Protein AF-Q2Y4M2-F1 (afdb_monomer_lite)

pLDDT: mean 91.51, std 11.92, range [37.66, 98.81]

Radius of gyration: 21.03 Å; chains: 1; bounding box: 51×37×59 Å

Foldseek 3Di:
DPPPPPVPPDPPVVVVVCLVVLCPDPDPVSNVVCVVPNSNDDPPDDVQQVAQWKWKFFQQFLWTQTDIFHWDQDPVGTDGDGDDPRMDIDGDNDQLQSQLVNLLRLALVLRLQLLVPAHHGNGSHPPCSCVRDDDDDDDPPDPLSSVSSVLSVLLVVLVVCCVPVVDPVSVVVNVVSSVVSNVSSCVVVVHDPVNSVVSVQVSCVSVVHDDDD

Secondary structure (DSSP, 8-state):
---TTTTTS-HHHHHHHTHHHHHT-S-HHHHHHHHHS-TT--TT-SGGGG-SEEEEEESSBSS--EEEE-EEEETTEEEE----TTEEEEEES-HHHHHHHHHHHHSHHHHHHHHHH--SBTTTT-GGGGGGS--PPP-TT-HHHHHHHHHHHHHHHHHHHHHHH--HHHHHHHHHHHHHHHHHHHHHHT--HHHHHHHHHHHHHHTT-----

Sequence (213 aa):
MPFKDKARRNNFWYLHIFKGILLSRGSKVVRELAEKTTFYTMYGIGEYTFAPYKVVWKRMASDLEAVVLSKVKTPIGEKDVIPTDTTSLIPFKNEEEAHYVCAILNSSPVRFCVRSYSSAGRGFGAPSIIKHFGIPKYEKNNEGQRKLSELSKKAHGLAKQQYEQKDLEAQEELREVEEEVDRAIAGLYGIMDEELEEVKKTLRVLKGEIVER

Structure (mmCIF, N/CA/C/O backbone):
data_AF-Q2Y4M2-F1
#
_entry.id   AF-Q2Y4M2-F1
#
loop_
_atom_site.group_PDB
_atom_site.id
_atom_site.type_symbol
_atom_site.label_atom_id
_atom_site.label_alt_id
_atom_site.label_comp_id
_atom_site.label_asym_id
_atom_site.label_entity_id
_atom_site.label_seq_id
_atom_site.pdbx_PDB_ins_code
_atom_site.Cartn_x
_atom_site.Cartn_y
_atom_site.Cartn_z
_atom_site.occupancy
_atom_site.B_iso_or_equiv
_atom_site.auth_seq_id
_atom_site.auth_comp_id
_atom_site.auth_asym_id
_atom_site.auth_atom_id
_atom_site.pdbx_PDB_model_num
ATOM 1 N N . MET A 1 1 ? 29.149 21.884 -19.121 1.00 38.16 1 MET A N 1
ATOM 2 C CA . MET A 1 1 ? 28.488 20.556 -19.150 1.00 38.16 1 MET A CA 1
ATOM 3 C C . MET A 1 1 ? 27.176 20.653 -19.931 1.00 38.16 1 MET A C 1
ATOM 5 O O . MET A 1 1 ? 26.215 21.197 -19.399 1.00 38.16 1 MET A O 1
ATOM 9 N N . PRO A 1 2 ? 27.112 20.185 -21.190 1.00 42.94 2 PRO A N 1
ATOM 10 C CA . PRO A 1 2 ? 25.976 20.413 -22.085 1.00 42.94 2 PRO A CA 1
ATOM 11 C C . PRO A 1 2 ? 24.965 19.252 -22.027 1.00 42.94 2 PRO A C 1
ATOM 13 O O . PRO A 1 2 ? 24.619 18.663 -23.045 1.00 42.94 2 PRO A O 1
ATOM 16 N N . PHE A 1 3 ? 24.509 18.883 -20.826 1.00 40.38 3 PHE A N 1
ATOM 17 C CA . PHE A 1 3 ? 23.500 17.824 -20.654 1.00 40.38 3 PHE A CA 1
ATOM 18 C C . PHE A 1 3 ? 22.052 18.340 -20.721 1.00 40.38 3 PHE A C 1
ATOM 20 O O . PHE A 1 3 ? 21.128 17.539 -20.844 1.00 40.38 3 PHE A O 1
ATOM 27 N N . LYS A 1 4 ? 21.832 19.663 -20.677 1.00 42.53 4 LYS A N 1
ATOM 28 C CA . LYS A 1 4 ? 20.481 20.245 -20.587 1.00 42.53 4 LYS A CA 1
ATOM 29 C C . LYS A 1 4 ? 19.715 20.288 -21.917 1.00 42.53 4 LYS A C 1
ATOM 31 O O . LYS A 1 4 ? 18.503 20.096 -21.898 1.00 42.53 4 LYS A O 1
ATOM 36 N N . ASP A 1 5 ? 20.395 20.424 -23.059 1.00 38.59 5 ASP A N 1
ATOM 37 C CA . ASP A 1 5 ? 19.699 20.737 -24.323 1.00 38.59 5 ASP A CA 1
ATOM 38 C C . ASP A 1 5 ? 19.466 19.537 -25.259 1.00 38.59 5 ASP A C 1
ATOM 40 O O . ASP A 1 5 ? 18.574 19.579 -26.106 1.00 38.59 5 ASP A O 1
ATOM 44 N N . LYS A 1 6 ? 20.189 18.418 -25.090 1.00 37.66 6 LYS A N 1
ATOM 45 C CA . LYS A 1 6 ? 20.027 17.216 -25.944 1.00 37.66 6 LYS A CA 1
ATOM 46 C C . LYS A 1 6 ? 19.038 16.173 -25.422 1.00 37.66 6 LYS A C 1
ATOM 48 O O . LYS A 1 6 ? 18.516 15.394 -26.217 1.00 37.66 6 LYS A O 1
ATOM 53 N N . ALA A 1 7 ? 18.724 16.171 -24.126 1.00 44.12 7 ALA A N 1
ATOM 54 C CA . ALA A 1 7 ? 17.798 15.193 -23.543 1.00 44.12 7 ALA A CA 1
ATOM 55 C C . ALA A 1 7 ? 16.351 15.344 -24.054 1.00 44.12 7 ALA A C 1
ATOM 57 O O . ALA A 1 7 ? 15.550 14.425 -23.933 1.00 44.12 7 ALA A O 1
ATOM 58 N N . ARG A 1 8 ? 16.007 16.482 -24.674 1.00 48.34 8 ARG A N 1
ATOM 59 C CA . ARG A 1 8 ? 14.653 16.741 -25.181 1.00 48.34 8 ARG A CA 1
ATOM 60 C C . ARG A 1 8 ? 14.340 16.128 -26.551 1.00 48.34 8 ARG A C 1
ATOM 62 O O . ARG A 1 8 ? 13.182 16.192 -26.942 1.00 48.34 8 ARG A O 1
ATOM 69 N N . ARG A 1 9 ? 15.304 15.557 -27.297 1.00 52.19 9 ARG A N 1
ATOM 70 C CA . ARG A 1 9 ? 15.058 15.179 -28.711 1.00 52.19 9 ARG A CA 1
ATOM 71 C C . ARG A 1 9 ? 15.154 13.708 -29.113 1.00 52.19 9 ARG A C 1
ATOM 73 O O . ARG A 1 9 ? 14.687 13.416 -30.206 1.00 52.19 9 ARG A O 1
ATOM 80 N N . ASN A 1 10 ? 15.646 12.775 -28.290 1.00 63.44 10 ASN A N 1
ATOM 81 C CA . ASN A 1 10 ? 15.348 11.344 -28.499 1.00 63.44 10 ASN A CA 1
ATOM 82 C C . ASN A 1 10 ? 15.860 10.461 -27.344 1.00 63.44 10 ASN A C 1
ATOM 84 O O . ASN A 1 10 ? 17.009 10.016 -27.365 1.00 63.44 10 ASN A O 1
ATOM 88 N N . ASN A 1 11 ? 15.010 10.148 -26.358 1.00 74.31 11 ASN A N 1
ATOM 89 C CA . ASN A 1 11 ? 15.340 9.174 -25.298 1.00 74.31 11 ASN A CA 1
ATOM 90 C C . ASN A 1 11 ? 15.786 7.822 -25.884 1.00 74.31 11 ASN A C 1
ATOM 92 O O . ASN A 1 11 ? 16.649 7.145 -25.330 1.00 74.31 11 ASN A O 1
ATOM 96 N N . PHE A 1 12 ? 15.248 7.465 -27.052 1.00 84.44 12 PHE A N 1
ATOM 97 C CA . PHE A 1 12 ? 15.629 6.264 -27.782 1.00 84.44 12 PHE A CA 1
ATOM 98 C C . PHE A 1 12 ? 17.093 6.276 -28.242 1.00 84.44 12 PHE A C 1
ATOM 100 O O . PHE A 1 12 ? 17.770 5.261 -28.118 1.00 84.44 12 PHE A O 1
ATOM 107 N N . TRP A 1 13 ? 17.606 7.412 -28.732 1.00 88.62 13 TRP A N 1
ATOM 108 C CA . TRP A 1 13 ? 18.995 7.505 -29.201 1.00 88.62 13 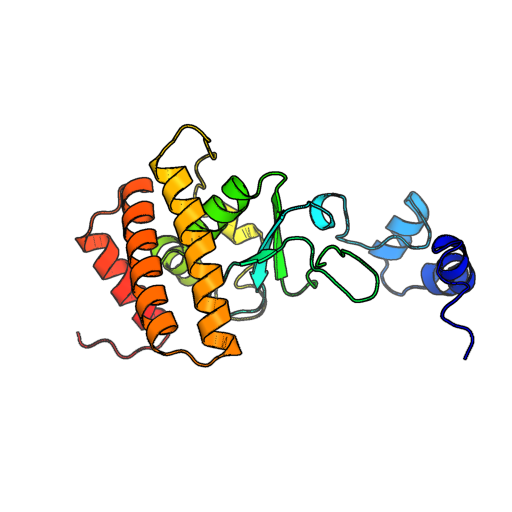TRP A CA 1
ATOM 109 C C . TRP A 1 13 ? 19.983 7.252 -28.064 1.00 88.62 13 TRP A C 1
ATOM 111 O O . TRP A 1 13 ? 20.942 6.506 -28.242 1.00 88.62 13 TRP A O 1
ATOM 121 N N . TYR A 1 14 ? 19.702 7.808 -26.880 1.00 88.12 14 TYR A N 1
ATOM 122 C CA . TYR A 1 14 ? 20.507 7.549 -25.689 1.00 88.12 14 TYR A CA 1
ATOM 123 C C . TYR A 1 14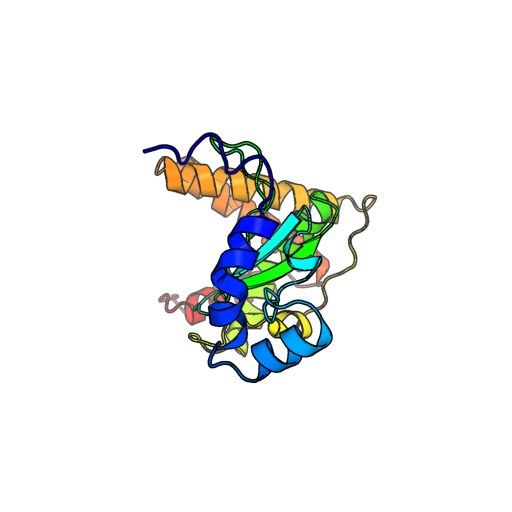 ? 20.564 6.051 -25.374 1.00 88.12 14 TYR A C 1
ATOM 125 O O . TYR A 1 14 ? 21.654 5.502 -25.256 1.00 88.12 14 TYR A O 1
ATOM 133 N N . LEU A 1 15 ? 19.414 5.366 -25.325 1.00 91.81 15 LEU A N 1
ATOM 134 C CA . LEU A 1 15 ? 19.376 3.915 -25.104 1.00 91.81 15 LEU A CA 1
ATOM 135 C C . LEU A 1 15 ? 20.127 3.151 -26.203 1.00 91.81 15 LEU A C 1
ATOM 137 O O . LEU A 1 15 ? 20.831 2.187 -25.914 1.00 91.81 15 LEU A O 1
ATOM 141 N N . HIS A 1 16 ? 20.011 3.594 -27.454 1.00 90.94 16 HIS A N 1
ATOM 142 C CA . HIS A 1 16 ? 20.622 2.935 -28.603 1.00 90.94 16 HIS A CA 1
ATOM 143 C C . HIS A 1 16 ? 22.155 2.920 -28.551 1.00 90.94 16 HIS A C 1
ATOM 145 O O . HIS A 1 16 ? 22.751 1.909 -28.916 1.00 90.94 16 HIS A O 1
ATOM 151 N N . ILE A 1 17 ? 22.800 3.980 -28.045 1.00 95.06 17 ILE A N 1
ATOM 152 C CA . ILE A 1 17 ? 24.263 4.004 -27.837 1.00 95.06 17 ILE A CA 1
ATOM 153 C C . ILE A 1 17 ? 24.711 2.832 -26.955 1.00 95.06 17 ILE A C 1
ATOM 155 O O . ILE A 1 17 ? 25.751 2.226 -27.194 1.00 95.06 17 ILE A O 1
ATOM 159 N N . PHE A 1 18 ? 23.894 2.470 -25.965 1.00 94.06 18 PHE A N 1
ATOM 160 C CA . PHE A 1 18 ? 24.166 1.375 -25.039 1.00 94.06 18 PHE A CA 1
ATOM 161 C C . PHE A 1 18 ? 23.576 0.035 -25.494 1.00 94.06 18 PHE A C 1
ATOM 163 O O . PHE A 1 18 ? 23.584 -0.919 -24.718 1.00 94.06 18 PHE A O 1
ATOM 170 N N . LYS A 1 19 ? 23.083 -0.093 -26.736 1.00 93.25 19 LYS A N 1
ATOM 171 C CA . LYS A 1 19 ? 22.414 -1.313 -27.223 1.00 93.25 19 LYS A CA 1
ATOM 172 C C . LYS A 1 19 ? 23.257 -2.574 -27.024 1.00 93.25 19 LYS A C 1
ATOM 174 O O . LYS A 1 19 ? 22.726 -3.576 -26.556 1.00 93.25 19 LYS A O 1
ATOM 179 N N . GLY A 1 20 ? 24.558 -2.520 -27.324 1.00 93.31 20 GLY A N 1
ATOM 180 C CA . GLY A 1 20 ? 25.466 -3.655 -27.113 1.00 93.31 20 GLY A CA 1
ATOM 181 C C . GLY A 1 20 ? 25.549 -4.086 -25.644 1.00 93.31 20 GLY A C 1
ATOM 182 O O . GLY A 1 20 ? 25.435 -5.270 -25.345 1.00 93.31 20 GLY A O 1
ATOM 183 N N . ILE A 1 21 ? 25.646 -3.119 -24.725 1.00 94.06 21 ILE A N 1
ATOM 184 C CA . ILE A 1 21 ? 25.677 -3.354 -23.270 1.00 94.06 21 ILE A CA 1
ATOM 185 C C . ILE A 1 21 ? 24.328 -3.894 -22.769 1.00 94.06 21 ILE A C 1
ATOM 187 O O . ILE A 1 21 ? 24.272 -4.802 -21.944 1.00 94.06 21 ILE A O 1
ATOM 191 N N . LEU A 1 22 ? 23.214 -3.368 -23.282 1.00 93.06 22 LEU A N 1
ATOM 192 C CA . LEU A 1 22 ? 21.876 -3.832 -22.913 1.00 93.06 22 LEU A CA 1
ATOM 193 C C . LEU A 1 22 ? 21.589 -5.250 -23.436 1.00 93.06 22 LEU A C 1
ATOM 195 O O . LEU A 1 22 ? 20.870 -6.007 -22.788 1.00 93.06 22 LEU A O 1
ATOM 199 N N . LEU A 1 23 ? 22.167 -5.663 -24.561 1.00 91.94 23 LEU A N 1
ATOM 200 C CA . LEU A 1 23 ? 22.040 -7.040 -25.050 1.00 91.94 23 LEU A CA 1
ATOM 201 C C . LEU A 1 23 ? 22.966 -8.024 -24.313 1.00 91.94 23 LEU A C 1
ATOM 203 O O . LEU A 1 23 ? 22.657 -9.212 -24.256 1.00 91.94 23 LEU A O 1
ATOM 207 N N . SER A 1 24 ? 24.047 -7.549 -23.685 1.00 93.25 24 SER A N 1
ATOM 208 C CA . SER A 1 24 ? 24.997 -8.391 -22.940 1.00 93.25 24 SER A CA 1
ATOM 209 C C . SER A 1 24 ? 24.650 -8.599 -21.457 1.00 93.25 24 SER A C 1
ATOM 211 O O . SER A 1 24 ? 25.430 -9.203 -20.720 1.00 93.25 24 SER A O 1
ATOM 213 N N . ARG A 1 25 ? 23.477 -8.136 -20.996 1.00 93.12 25 ARG A N 1
ATOM 214 C CA . ARG A 1 25 ? 23.027 -8.279 -19.597 1.00 93.12 25 ARG A CA 1
ATOM 215 C C . ARG A 1 25 ? 23.030 -9.747 -19.143 1.00 93.12 25 ARG A C 1
ATOM 217 O O . ARG A 1 25 ? 22.494 -10.618 -19.819 1.00 93.12 25 ARG A O 1
ATOM 224 N N . GLY A 1 26 ? 23.549 -10.011 -17.940 1.00 93.44 26 GLY A N 1
ATOM 225 C CA . GLY A 1 26 ? 23.695 -11.377 -17.410 1.00 93.44 26 GLY A CA 1
ATOM 226 C C . GLY A 1 26 ? 22.377 -12.126 -17.153 1.00 93.44 26 GLY A C 1
ATOM 227 O O . GLY A 1 26 ? 22.351 -13.355 -17.171 1.00 93.44 26 GLY A O 1
ATOM 228 N N . SER A 1 27 ? 21.261 -11.414 -16.962 1.00 93.56 27 SER A N 1
ATOM 229 C CA . SER A 1 27 ? 19.952 -12.041 -16.738 1.00 93.56 27 SER A CA 1
ATOM 230 C C . SER A 1 27 ? 19.430 -12.715 -18.011 1.00 93.56 27 SER A C 1
ATOM 232 O O . SER A 1 27 ? 19.098 -12.048 -18.991 1.00 93.56 27 SER A O 1
ATOM 234 N N . LYS A 1 28 ? 19.320 -14.051 -17.982 1.00 93.25 28 LYS A N 1
ATOM 235 C CA . LYS A 1 28 ? 18.757 -14.858 -19.079 1.00 93.25 28 LYS A CA 1
ATOM 236 C C . LYS A 1 28 ? 17.335 -14.413 -19.439 1.00 93.25 28 LYS A C 1
ATOM 238 O O . LYS A 1 28 ? 17.066 -14.166 -20.606 1.00 93.25 28 LYS A O 1
ATOM 243 N N . VAL A 1 29 ? 16.474 -14.217 -18.437 1.00 92.75 29 VAL A N 1
ATOM 244 C CA . VAL A 1 29 ? 15.073 -13.797 -18.629 1.00 92.75 29 VAL A CA 1
ATOM 245 C C . VAL A 1 29 ? 14.984 -12.457 -19.361 1.00 92.75 29 VAL A C 1
ATOM 247 O O . VAL A 1 29 ? 14.184 -12.295 -20.277 1.00 92.75 29 VAL A O 1
ATOM 250 N N . VAL A 1 30 ? 15.828 -11.493 -18.987 1.00 92.81 30 VAL A N 1
ATOM 251 C CA . VAL A 1 30 ? 15.840 -10.172 -19.630 1.00 92.81 30 VAL A CA 1
ATOM 252 C C . VAL A 1 30 ? 16.354 -10.256 -21.069 1.00 92.81 30 VAL A C 1
ATOM 254 O O . VAL A 1 30 ? 15.807 -9.578 -21.935 1.00 92.81 30 VAL A O 1
ATOM 257 N N . ARG A 1 31 ? 17.370 -11.087 -21.343 1.00 92.12 31 ARG A N 1
ATOM 258 C CA . ARG A 1 31 ? 17.877 -11.299 -22.710 1.00 92.12 31 ARG A CA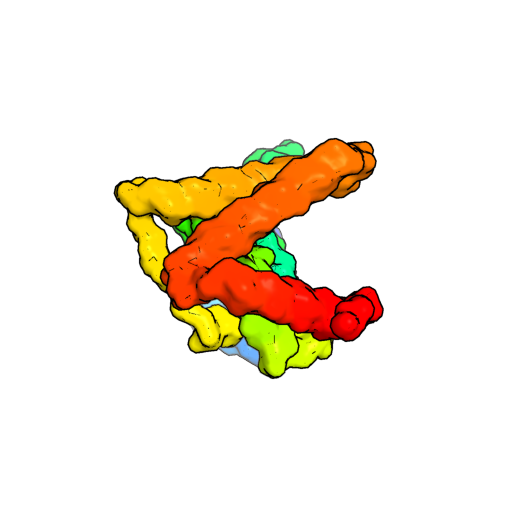 1
ATOM 259 C C . ARG A 1 31 ? 16.833 -11.945 -23.617 1.00 92.12 31 ARG A C 1
ATOM 261 O O . ARG A 1 31 ? 16.558 -11.405 -24.680 1.00 92.12 31 ARG A O 1
ATOM 268 N N . GLU A 1 32 ? 16.189 -13.018 -23.165 1.00 92.19 32 GLU A N 1
ATOM 269 C CA . GLU A 1 32 ? 15.120 -13.680 -23.926 1.00 92.19 32 GLU A CA 1
ATOM 270 C C . GLU A 1 32 ? 13.938 -12.738 -24.190 1.00 92.19 32 GLU A C 1
ATOM 272 O O . GLU A 1 32 ? 13.368 -12.731 -25.281 1.00 92.19 32 GLU A O 1
ATOM 277 N N . LEU A 1 33 ? 13.570 -11.906 -23.209 1.00 91.00 33 LEU A N 1
ATOM 278 C CA . LEU A 1 33 ? 12.539 -10.889 -23.402 1.00 91.00 33 LEU A CA 1
ATOM 279 C C . LEU A 1 33 ? 12.983 -9.844 -24.434 1.00 91.00 33 LEU A C 1
ATOM 281 O O . LEU A 1 33 ? 12.169 -9.412 -25.249 1.00 91.00 33 LEU A O 1
ATOM 285 N N . ALA A 1 34 ? 14.256 -9.439 -24.417 1.00 90.75 34 ALA A N 1
ATOM 286 C CA . ALA A 1 34 ? 14.805 -8.440 -25.330 1.00 90.75 34 ALA A CA 1
ATOM 287 C C . ALA A 1 34 ? 14.824 -8.928 -26.781 1.00 90.75 34 ALA A C 1
ATOM 289 O O . ALA A 1 34 ? 14.472 -8.163 -27.677 1.00 90.75 34 ALA A O 1
ATOM 290 N N . GLU A 1 35 ? 15.175 -10.196 -27.000 1.00 88.31 35 GLU A N 1
ATOM 291 C CA . GLU A 1 35 ? 15.137 -10.854 -28.312 1.00 88.31 35 GLU A CA 1
ATOM 292 C C . GLU A 1 35 ? 13.718 -10.902 -28.890 1.00 88.31 35 GLU A C 1
ATOM 294 O O . GLU A 1 35 ? 13.532 -10.704 -30.088 1.00 88.31 35 GLU A O 1
ATOM 299 N N . LYS A 1 36 ? 12.710 -11.116 -28.035 1.00 89.12 36 LYS A N 1
ATOM 300 C CA . LYS A 1 36 ? 11.295 -11.172 -28.438 1.00 89.12 36 LYS A CA 1
ATOM 301 C C . LYS A 1 36 ? 10.634 -9.801 -28.585 1.00 89.12 36 LYS A C 1
ATOM 303 O O . LYS A 1 36 ? 9.551 -9.718 -29.156 1.00 89.12 36 LYS A O 1
ATOM 308 N N . THR A 1 37 ? 11.223 -8.747 -28.019 1.00 90.38 37 THR A N 1
ATOM 309 C CA . THR A 1 37 ? 10.602 -7.415 -27.949 1.00 90.38 37 THR A CA 1
ATOM 310 C C . THR A 1 37 ? 11.567 -6.320 -28.403 1.00 90.38 37 THR A C 1
ATOM 312 O O . THR A 1 37 ? 11.676 -6.039 -29.592 1.00 90.38 37 THR A O 1
ATOM 315 N N . THR A 1 38 ? 12.265 -5.673 -27.471 1.00 90.75 38 THR A N 1
ATOM 316 C CA . THR A 1 38 ? 13.216 -4.598 -27.744 1.00 90.75 38 THR A CA 1
ATOM 317 C C . THR A 1 38 ? 14.438 -4.701 -26.841 1.00 90.75 38 THR A C 1
ATOM 319 O O . THR A 1 38 ? 14.355 -5.119 -25.685 1.00 90.75 38 THR A O 1
ATOM 322 N N . PHE A 1 39 ? 15.588 -4.253 -27.346 1.00 92.00 39 PHE A N 1
ATOM 323 C CA . PHE A 1 39 ? 16.887 -4.401 -26.683 1.00 92.00 39 PHE A CA 1
ATOM 324 C C . PHE A 1 39 ? 16.964 -3.752 -25.289 1.00 92.00 39 PHE A C 1
ATOM 326 O O . PHE A 1 39 ? 17.799 -4.154 -24.486 1.00 92.00 39 PHE A O 1
ATOM 333 N N . TYR A 1 40 ? 16.109 -2.767 -24.989 1.00 90.75 40 TYR A N 1
ATOM 334 C CA . TYR A 1 40 ? 16.057 -2.056 -23.704 1.00 90.75 40 TYR A CA 1
ATOM 335 C C . TYR A 1 40 ? 14.939 -2.543 -22.767 1.00 90.75 40 TYR A C 1
ATOM 337 O O . TYR A 1 40 ? 14.681 -1.908 -21.747 1.00 90.75 40 TYR A O 1
ATOM 345 N N . THR A 1 41 ? 14.267 -3.653 -23.088 1.00 90.19 41 THR A N 1
ATOM 346 C CA . THR A 1 41 ? 13.179 -4.190 -22.258 1.00 90.19 41 THR A CA 1
ATOM 347 C C . THR A 1 41 ? 13.658 -4.578 -20.856 1.00 90.19 41 THR A C 1
ATOM 349 O O . THR A 1 41 ? 14.837 -4.900 -20.658 1.00 90.19 41 THR A O 1
ATOM 352 N N . MET A 1 42 ? 12.744 -4.572 -19.889 1.00 88.38 42 MET A N 1
ATOM 353 C CA . MET A 1 42 ? 12.986 -4.955 -18.499 1.00 88.38 42 MET A CA 1
ATOM 354 C C . MET A 1 42 ? 11.906 -5.924 -18.027 1.00 88.38 42 MET A C 1
ATOM 356 O O . MET A 1 42 ? 10.733 -5.773 -18.358 1.00 88.38 42 MET A O 1
ATOM 360 N N . TYR A 1 43 ? 12.310 -6.920 -17.239 1.00 87.56 43 TYR A N 1
ATOM 361 C CA . TYR A 1 43 ? 11.372 -7.851 -16.618 1.00 87.56 43 TYR A CA 1
ATOM 362 C C . TYR A 1 43 ? 10.542 -7.141 -15.542 1.00 87.56 43 TYR A C 1
ATOM 364 O O . TYR A 1 43 ? 11.081 -6.344 -14.778 1.00 87.56 43 TYR A O 1
ATOM 372 N N . GLY A 1 44 ? 9.248 -7.461 -15.461 1.00 85.06 44 GLY A N 1
ATOM 373 C CA . GLY A 1 44 ? 8.367 -6.929 -14.418 1.00 85.06 44 GLY A CA 1
ATOM 374 C C . GLY A 1 44 ? 7.999 -5.452 -14.587 1.00 85.06 44 GLY A C 1
ATOM 375 O O . GLY A 1 44 ? 7.630 -4.812 -13.604 1.00 85.06 44 GLY A O 1
ATOM 376 N N . ILE A 1 45 ? 8.084 -4.921 -15.811 1.00 87.50 45 ILE A N 1
ATOM 377 C CA . ILE A 1 45 ? 7.631 -3.573 -16.168 1.00 87.50 45 ILE A CA 1
ATOM 378 C C . ILE A 1 45 ? 6.566 -3.687 -17.261 1.00 87.50 45 ILE A C 1
ATOM 380 O O . ILE A 1 45 ? 6.788 -4.343 -18.278 1.00 87.50 45 ILE A O 1
ATOM 384 N N . GLY A 1 46 ? 5.419 -3.041 -17.063 1.00 87.62 46 GLY A N 1
ATOM 385 C CA . GLY A 1 46 ? 4.311 -3.039 -18.020 1.00 87.62 46 GLY A C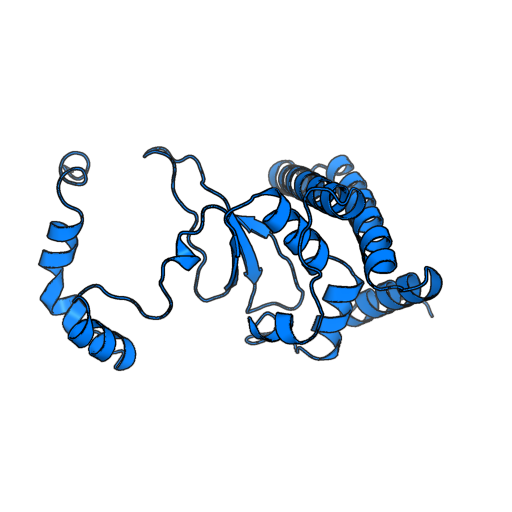A 1
ATOM 386 C C . GLY A 1 46 ? 3.399 -1.831 -17.833 1.00 87.62 46 GLY A C 1
ATOM 387 O O . GLY A 1 46 ? 3.700 -0.943 -17.039 1.00 87.62 46 GLY A O 1
ATOM 388 N N . GLU A 1 47 ? 2.262 -1.792 -18.533 1.00 90.00 47 GLU A N 1
ATOM 389 C CA . GLU A 1 47 ? 1.306 -0.672 -18.442 1.00 90.00 47 GLU A CA 1
ATOM 390 C C . GLU A 1 47 ? 0.848 -0.400 -17.000 1.00 90.00 47 GLU A C 1
ATOM 392 O O . GLU A 1 47 ? 0.701 0.753 -16.601 1.00 90.00 47 GLU A O 1
ATOM 397 N N . TYR A 1 48 ? 0.720 -1.450 -16.182 1.00 92.00 48 TYR A N 1
ATOM 398 C CA . TYR A 1 48 ? 0.384 -1.335 -14.761 1.00 92.00 48 TYR A CA 1
ATOM 399 C C . TYR A 1 48 ? 1.387 -0.483 -13.967 1.00 92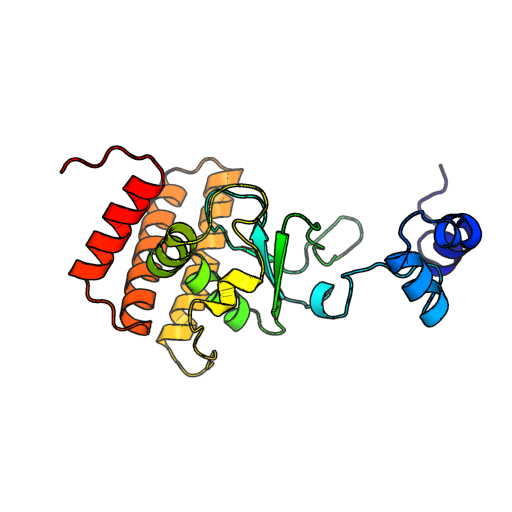.00 48 TYR A C 1
ATOM 401 O O . TYR A 1 48 ? 1.000 0.208 -13.027 1.00 92.00 48 TYR A O 1
ATOM 409 N N . THR A 1 49 ? 2.670 -0.494 -14.342 1.00 92.00 49 THR A N 1
ATOM 410 C CA . THR A 1 49 ? 3.726 0.286 -13.679 1.00 92.00 49 THR A CA 1
ATOM 411 C C . THR A 1 49 ? 3.491 1.792 -13.857 1.00 92.00 49 THR A C 1
ATOM 413 O O . THR A 1 49 ? 3.837 2.594 -12.989 1.00 92.00 49 THR A O 1
ATOM 416 N N . PHE A 1 50 ? 2.838 2.172 -14.956 1.00 92.81 50 PHE A N 1
ATOM 417 C CA . PHE A 1 50 ? 2.559 3.554 -15.346 1.00 92.81 50 PHE A CA 1
ATOM 418 C C . PHE A 1 50 ? 1.096 3.963 -15.122 1.00 92.81 50 PHE A C 1
ATOM 420 O O . PHE A 1 50 ? 0.675 5.014 -15.598 1.00 92.81 50 PHE A O 1
ATOM 427 N N . ALA A 1 51 ? 0.308 3.165 -14.390 1.00 95.56 51 ALA A N 1
ATOM 428 C CA . ALA A 1 51 ? -1.063 3.533 -14.036 1.00 95.56 51 ALA A CA 1
ATOM 429 C C . ALA A 1 51 ? -1.093 4.887 -13.295 1.00 95.56 51 ALA A C 1
ATOM 431 O O . ALA A 1 51 ? -0.193 5.143 -12.495 1.00 95.56 51 ALA A O 1
ATOM 432 N N . PRO A 1 52 ? -2.088 5.764 -13.518 1.00 95.75 52 PRO A N 1
ATOM 433 C CA . PRO A 1 52 ? -2.100 7.106 -12.925 1.00 95.75 52 PRO A CA 1
ATOM 434 C C . PRO A 1 52 ? -2.134 7.083 -11.391 1.00 95.75 52 PRO A C 1
ATOM 436 O O . PRO A 1 52 ? -1.549 7.965 -10.764 1.00 95.75 52 PRO A O 1
ATOM 439 N N . TYR A 1 53 ? -2.740 6.045 -10.808 1.00 98.00 53 TYR A N 1
ATOM 440 C CA . TYR A 1 53 ? -2.741 5.776 -9.375 1.00 98.00 53 TYR A CA 1
ATOM 441 C C . TYR A 1 53 ? -2.258 4.349 -9.119 1.00 98.00 53 TYR A C 1
ATOM 443 O O . TYR A 1 53 ? -2.535 3.436 -9.900 1.00 98.00 53 TYR A O 1
ATOM 451 N N . LYS A 1 54 ? -1.516 4.144 -8.035 1.00 97.94 54 LYS A N 1
ATOM 452 C CA . LYS A 1 54 ? -1.007 2.831 -7.626 1.00 97.94 54 LYS A CA 1
ATOM 453 C C . LYS A 1 54 ? -1.106 2.715 -6.115 1.00 97.94 54 LYS A C 1
ATOM 455 O O . LYS A 1 54 ? -0.546 3.556 -5.424 1.00 97.94 54 LYS A O 1
ATOM 460 N N . VAL A 1 55 ? -1.754 1.676 -5.605 1.00 98.25 55 VAL A N 1
ATOM 461 C CA . VAL A 1 55 ? -1.651 1.335 -4.180 1.00 98.25 55 VAL A CA 1
ATOM 462 C C . VAL A 1 55 ? -0.402 0.489 -4.010 1.00 98.25 55 VAL A C 1
ATOM 464 O O . VAL A 1 55 ? -0.302 -0.563 -4.638 1.00 98.25 55 VAL A O 1
ATOM 467 N N . VAL A 1 56 ? 0.559 0.960 -3.221 1.00 97.88 56 VAL A N 1
ATOM 468 C CA . VAL A 1 56 ? 1.885 0.351 -3.062 1.00 97.88 56 VAL A CA 1
ATOM 469 C C . VAL A 1 56 ? 2.150 0.046 -1.598 1.00 97.88 56 VAL A C 1
ATOM 471 O O . VAL A 1 56 ? 1.836 0.858 -0.738 1.00 97.88 56 VAL A O 1
ATOM 474 N N . TRP A 1 57 ? 2.771 -1.097 -1.316 1.00 97.62 57 TRP A N 1
ATOM 475 C CA . TRP A 1 57 ? 3.236 -1.456 0.024 1.00 97.62 57 TRP A CA 1
ATOM 476 C C . TRP A 1 57 ? 4.592 -2.159 -0.027 1.00 97.62 57 TRP A C 1
ATOM 478 O O . TRP A 1 57 ? 5.019 -2.687 -1.060 1.00 97.62 57 TRP A O 1
ATOM 488 N N . LYS A 1 58 ? 5.299 -2.168 1.103 1.00 95.44 58 LYS A N 1
ATOM 489 C CA . LYS A 1 58 ? 6.607 -2.825 1.225 1.00 95.44 58 LYS A CA 1
ATOM 490 C C . LYS A 1 58 ? 6.444 -4.347 1.170 1.00 95.44 58 LYS A C 1
ATOM 492 O O . LYS A 1 58 ? 5.668 -4.927 1.923 1.00 95.44 58 LYS A O 1
ATOM 497 N N . ARG A 1 59 ? 7.232 -5.013 0.321 1.00 93.56 59 ARG A N 1
ATOM 498 C CA . ARG A 1 59 ? 7.304 -6.484 0.271 1.00 93.56 59 ARG A CA 1
ATOM 499 C C . ARG A 1 59 ? 8.204 -7.035 1.373 1.00 93.56 59 ARG A C 1
ATOM 501 O O . ARG A 1 59 ? 7.914 -8.079 1.949 1.00 93.56 59 ARG A O 1
ATOM 508 N N . MET A 1 60 ? 9.300 -6.328 1.640 1.00 93.06 60 MET A N 1
ATOM 509 C CA . MET A 1 60 ? 10.280 -6.670 2.667 1.00 93.06 60 MET A CA 1
ATOM 510 C C . MET A 1 60 ? 10.000 -5.857 3.933 1.00 93.06 60 MET A C 1
ATOM 512 O O . MET A 1 60 ? 10.530 -4.760 4.085 1.00 93.06 60 MET A O 1
ATOM 516 N N . ALA A 1 61 ? 9.122 -6.363 4.797 1.00 92.38 61 ALA A N 1
ATOM 517 C CA . ALA A 1 61 ? 8.632 -5.638 5.969 1.00 92.38 61 ALA A CA 1
ATOM 518 C C . ALA A 1 61 ? 8.275 -6.587 7.125 1.00 92.38 61 ALA A C 1
ATOM 520 O O . ALA A 1 61 ? 8.385 -7.809 7.002 1.00 92.38 61 ALA A O 1
ATOM 521 N N . SER A 1 62 ? 7.881 -6.007 8.255 1.00 91.19 62 SER A N 1
ATOM 522 C CA . SER A 1 62 ? 7.290 -6.693 9.413 1.00 91.19 62 SER A CA 1
ATOM 523 C C . SER A 1 62 ? 5.829 -6.295 9.650 1.00 91.19 62 SER A C 1
ATOM 525 O O . SER A 1 62 ? 5.191 -6.815 10.564 1.00 91.19 62 SER A O 1
ATOM 527 N N . ASP A 1 63 ? 5.313 -5.363 8.849 1.00 93.56 63 ASP A N 1
ATOM 528 C CA . ASP A 1 63 ? 3.938 -4.888 8.891 1.00 93.56 63 ASP A CA 1
ATOM 529 C C . ASP A 1 63 ? 3.503 -4.400 7.507 1.00 93.56 63 ASP A C 1
ATOM 531 O O . ASP A 1 63 ? 4.339 -4.130 6.635 1.00 93.56 63 ASP A O 1
ATOM 535 N N . LEU A 1 64 ? 2.191 -4.332 7.300 1.00 94.62 64 LEU A N 1
ATOM 536 C CA . LEU A 1 64 ? 1.601 -3.851 6.064 1.00 94.62 64 LEU A CA 1
ATOM 537 C C . LEU A 1 64 ? 1.320 -2.354 6.202 1.00 94.62 64 LEU A C 1
ATOM 539 O O . LEU A 1 64 ? 0.501 -1.937 7.015 1.00 94.62 64 LEU A O 1
ATOM 543 N N . GLU A 1 65 ? 2.025 -1.570 5.393 1.00 95.25 65 GLU A N 1
ATOM 544 C CA . GLU A 1 65 ? 1.868 -0.122 5.273 1.00 95.25 65 GLU A CA 1
ATOM 545 C C . GLU A 1 65 ? 1.672 0.188 3.788 1.00 95.25 65 GLU A C 1
ATOM 547 O O . GLU A 1 65 ? 2.611 0.072 2.988 1.00 95.25 65 GLU A O 1
ATOM 552 N N . ALA A 1 66 ? 0.438 0.508 3.411 1.00 97.94 66 ALA A N 1
ATOM 553 C CA . ALA A 1 66 ? 0.059 0.823 2.044 1.00 97.94 66 ALA A CA 1
ATOM 554 C C . ALA A 1 66 ? -0.074 2.337 1.839 1.00 97.94 66 ALA A C 1
ATOM 556 O O . ALA A 1 66 ? -0.517 3.064 2.725 1.00 97.94 66 ALA A O 1
ATOM 557 N N . VAL A 1 67 ? 0.283 2.804 0.644 1.00 97.75 67 VAL A N 1
ATOM 558 C CA . VAL A 1 67 ? 0.188 4.208 0.232 1.00 97.75 67 VAL A CA 1
ATOM 559 C C . VAL A 1 67 ? -0.329 4.306 -1.198 1.00 97.75 67 VAL A C 1
ATOM 561 O O . VAL A 1 67 ? -0.002 3.470 -2.044 1.00 97.75 67 VAL A O 1
ATOM 564 N N . VAL A 1 68 ? -1.104 5.346 -1.497 1.00 98.44 68 VAL A N 1
ATOM 565 C CA . VAL A 1 68 ? -1.476 5.692 -2.871 1.00 98.44 68 VAL A CA 1
ATOM 566 C C . VAL A 1 68 ? -0.387 6.566 -3.488 1.00 98.44 68 VAL A C 1
ATOM 568 O O . VAL A 1 68 ? -0.100 7.666 -3.021 1.00 98.44 68 VAL A O 1
ATOM 571 N N . LEU A 1 69 ? 0.219 6.087 -4.572 1.00 97.44 69 LEU A N 1
ATOM 572 C CA . LEU A 1 69 ? 1.137 6.854 -5.404 1.00 97.44 69 LEU A CA 1
ATOM 573 C C . LEU A 1 69 ? 0.405 7.412 -6.621 1.00 97.44 69 LEU A C 1
ATOM 575 O O . LEU A 1 69 ? -0.216 6.663 -7.378 1.00 97.44 69 LEU A O 1
ATOM 579 N N . SER A 1 70 ? 0.567 8.710 -6.846 1.00 95.88 70 SER A N 1
ATOM 580 C CA . SER A 1 70 ? 0.137 9.425 -8.046 1.00 95.88 70 SER A CA 1
ATOM 581 C C . SER A 1 70 ? 1.333 10.141 -8.690 1.00 95.88 70 SER A C 1
ATOM 583 O O . SER A 1 70 ? 2.495 9.868 -8.364 1.00 95.88 70 SER A O 1
ATOM 585 N N . LYS A 1 71 ? 1.083 11.024 -9.660 1.00 94.81 71 LYS A N 1
ATOM 586 C CA . LYS A 1 71 ? 2.144 11.833 -10.267 1.00 94.81 71 LYS A CA 1
ATOM 587 C C . LYS A 1 71 ? 2.683 12.859 -9.277 1.00 94.81 71 LYS A C 1
ATOM 589 O O . LYS A 1 71 ? 1.931 13.502 -8.553 1.00 94.81 71 LYS A O 1
ATOM 594 N N . VAL A 1 72 ? 3.993 13.074 -9.315 1.00 94.38 72 VAL A N 1
ATOM 595 C CA . VAL A 1 72 ? 4.672 14.095 -8.513 1.00 94.38 72 VAL A CA 1
ATOM 596 C C . VAL A 1 72 ? 5.181 15.222 -9.396 1.00 94.38 72 VAL A C 1
ATOM 598 O O . VAL A 1 72 ? 5.691 14.997 -10.498 1.00 94.38 72 VAL A O 1
ATOM 601 N N . LYS A 1 73 ? 5.066 16.457 -8.905 1.00 95.06 73 LYS A N 1
ATOM 602 C CA . LYS A 1 73 ? 5.675 17.623 -9.547 1.00 95.06 73 LYS A CA 1
ATOM 603 C C . LYS A 1 73 ? 7.177 17.605 -9.294 1.00 95.06 73 LYS A C 1
ATOM 605 O O . LYS A 1 73 ? 7.625 17.497 -8.158 1.00 95.06 73 LYS A O 1
ATOM 610 N N . THR A 1 74 ? 7.955 17.734 -10.361 1.00 93.19 74 THR A N 1
ATOM 611 C CA . THR A 1 74 ? 9.418 17.819 -10.304 1.00 93.19 74 THR A CA 1
ATOM 612 C C . THR A 1 74 ? 9.891 19.069 -11.051 1.00 93.19 74 THR A C 1
ATOM 614 O O . THR A 1 74 ? 9.134 19.614 -11.862 1.00 93.19 74 THR A O 1
ATOM 617 N N . PRO A 1 75 ? 11.153 19.508 -10.881 1.00 94.62 75 PRO A N 1
ATOM 618 C CA . PRO A 1 75 ? 11.709 20.625 -11.654 1.00 94.62 75 PRO A CA 1
ATOM 619 C C . PRO A 1 75 ? 11.671 20.436 -13.182 1.00 94.62 75 PRO A C 1
ATOM 621 O O . PRO A 1 75 ? 11.861 21.392 -13.927 1.00 94.62 75 PRO A O 1
ATOM 624 N N . ILE A 1 76 ? 11.442 19.208 -13.664 1.00 90.69 76 ILE A N 1
ATOM 625 C CA . ILE A 1 76 ? 11.364 18.855 -15.089 1.00 90.69 76 ILE A CA 1
ATOM 626 C C . ILE A 1 76 ? 9.953 18.410 -15.519 1.00 90.69 76 ILE A C 1
ATOM 628 O O . ILE A 1 76 ? 9.807 17.678 -16.502 1.00 90.69 76 ILE A O 1
ATOM 632 N N . GLY A 1 77 ? 8.923 18.839 -14.783 1.00 92.06 77 GLY A N 1
ATOM 633 C CA . GLY A 1 77 ? 7.511 18.547 -15.042 1.00 92.06 77 GLY A CA 1
ATOM 634 C C . GLY A 1 77 ? 6.936 17.460 -14.134 1.00 92.06 77 GLY A C 1
ATOM 635 O O . GLY A 1 77 ? 7.599 16.979 -13.213 1.00 92.06 77 GLY A O 1
ATOM 636 N N . GLU A 1 78 ? 5.691 17.071 -14.386 1.00 93.12 78 GLU A N 1
ATOM 637 C CA . GLU A 1 78 ? 5.050 15.968 -13.666 1.00 93.12 78 GLU A CA 1
ATOM 638 C C . GLU A 1 78 ? 5.638 14.619 -14.086 1.00 93.12 78 GLU A C 1
ATOM 640 O O . GLU A 1 78 ? 5.885 14.371 -15.272 1.00 93.12 78 GLU A O 1
ATOM 645 N N . LYS A 1 79 ? 5.889 13.753 -13.104 1.00 93.25 79 LYS A N 1
ATOM 646 C CA . LYS A 1 79 ? 6.486 12.429 -13.297 1.00 93.25 79 LYS A CA 1
ATOM 647 C C . LYS A 1 79 ? 5.685 11.366 -12.568 1.00 93.25 79 LYS A C 1
ATOM 649 O O . LYS A 1 79 ? 5.227 11.594 -11.451 1.00 93.25 79 LYS A O 1
ATOM 654 N N . ASP A 1 80 ? 5.564 10.199 -13.189 1.00 91.81 80 ASP A N 1
ATOM 655 C CA . ASP A 1 80 ? 5.062 9.010 -12.510 1.00 91.81 80 ASP A CA 1
ATOM 656 C C . ASP A 1 80 ? 6.073 8.561 -11.455 1.00 91.81 80 ASP A C 1
ATOM 658 O O . ASP A 1 80 ? 7.271 8.450 -11.732 1.00 91.81 80 ASP A O 1
ATOM 662 N N . VAL A 1 81 ? 5.592 8.284 -10.246 1.00 93.25 81 VAL A N 1
ATOM 663 C CA . VAL A 1 81 ? 6.407 7.618 -9.230 1.00 93.25 81 VAL A CA 1
ATOM 664 C C . VAL A 1 81 ? 6.480 6.138 -9.585 1.00 93.25 81 VAL A C 1
ATOM 666 O O . VAL A 1 81 ? 5.454 5.457 -9.633 1.00 93.25 81 VAL A O 1
ATOM 669 N N . ILE A 1 82 ? 7.691 5.650 -9.856 1.00 91.88 82 ILE A N 1
ATOM 670 C CA . ILE A 1 82 ? 7.942 4.246 -10.186 1.00 91.88 82 ILE A CA 1
ATOM 671 C C . ILE A 1 82 ? 8.510 3.556 -8.943 1.00 91.88 82 ILE A C 1
ATOM 673 O O . ILE A 1 82 ? 9.640 3.861 -8.553 1.00 91.88 82 ILE A O 1
ATOM 677 N N . PRO A 1 83 ? 7.743 2.664 -8.297 1.00 89.75 83 PRO A N 1
ATOM 678 C CA . PRO A 1 83 ? 8.214 1.975 -7.109 1.00 89.75 83 PRO A CA 1
ATOM 679 C C . PRO A 1 83 ? 9.270 0.911 -7.462 1.00 89.75 83 PRO A C 1
ATOM 681 O O . PRO A 1 83 ? 9.319 0.402 -8.583 1.00 89.75 83 PRO A O 1
ATOM 684 N N . THR A 1 84 ? 10.143 0.593 -6.506 1.00 88.00 84 THR A N 1
ATOM 685 C CA . THR A 1 84 ? 11.235 -0.383 -6.667 1.00 88.00 84 THR A CA 1
ATOM 686 C C . THR A 1 84 ? 10.751 -1.826 -6.469 1.00 88.00 84 THR A C 1
ATOM 688 O O . THR A 1 84 ? 9.677 -2.071 -5.922 1.00 88.00 84 THR A O 1
ATOM 691 N N . ASP A 1 85 ? 11.569 -2.810 -6.849 1.00 85.75 85 ASP A N 1
ATOM 692 C CA . ASP A 1 85 ? 11.300 -4.261 -6.749 1.00 85.75 85 ASP A CA 1
ATOM 693 C C . ASP A 1 85 ? 11.121 -4.794 -5.306 1.00 85.75 85 ASP A C 1
ATOM 695 O O . ASP A 1 85 ? 10.700 -5.932 -5.065 1.00 85.75 85 ASP A O 1
ATOM 699 N N . THR A 1 86 ? 11.422 -3.957 -4.317 1.00 90.81 86 THR A N 1
ATOM 700 C CA . THR A 1 86 ? 11.187 -4.190 -2.886 1.00 90.81 86 THR A CA 1
ATOM 701 C C . THR A 1 86 ? 9.753 -3.892 -2.441 1.00 90.81 86 THR A C 1
ATOM 703 O O . THR A 1 86 ? 9.431 -4.041 -1.259 1.00 90.81 86 THR A O 1
ATOM 706 N N . THR A 1 87 ? 8.881 -3.507 -3.370 1.00 94.38 87 THR A N 1
ATOM 707 C CA . THR A 1 87 ? 7.473 -3.194 -3.117 1.00 94.38 87 THR A CA 1
ATOM 708 C C . THR A 1 87 ? 6.545 -4.048 -3.974 1.00 94.38 87 THR A C 1
ATOM 710 O O . THR A 1 87 ? 6.948 -4.639 -4.976 1.00 94.38 87 THR A O 1
ATOM 713 N N . SER A 1 88 ? 5.291 -4.107 -3.554 1.00 95.38 88 SER A N 1
ATOM 714 C CA . SER A 1 88 ? 4.176 -4.674 -4.305 1.00 95.38 88 SER A CA 1
ATOM 715 C C . SER A 1 88 ? 3.218 -3.544 -4.671 1.00 95.38 88 SER A C 1
ATOM 717 O O . SER A 1 88 ? 3.155 -2.547 -3.951 1.00 95.38 88 SER A O 1
ATOM 719 N N . LEU A 1 89 ? 2.484 -3.678 -5.780 1.00 96.12 89 LEU A N 1
ATOM 720 C CA . LEU A 1 89 ? 1.547 -2.648 -6.229 1.00 96.12 89 LEU A CA 1
ATOM 721 C C . LEU A 1 89 ? 0.262 -3.232 -6.821 1.00 96.12 89 LEU A C 1
ATOM 723 O O . LEU A 1 89 ? 0.288 -4.299 -7.436 1.00 96.12 89 LEU A O 1
ATOM 727 N N . ILE A 1 90 ? -0.826 -2.467 -6.718 1.00 96.75 90 ILE A N 1
ATOM 728 C CA . ILE A 1 90 ? -2.065 -2.650 -7.485 1.00 96.75 90 ILE A CA 1
ATOM 729 C C . ILE A 1 90 ? -2.314 -1.372 -8.311 1.00 96.75 90 ILE A C 1
ATOM 731 O O . ILE A 1 90 ? -2.320 -0.279 -7.736 1.00 96.75 90 ILE A O 1
ATOM 735 N N . PRO A 1 91 ? -2.476 -1.469 -9.645 1.00 97.06 91 PRO A N 1
ATOM 736 C CA . PRO A 1 91 ? -2.700 -0.314 -10.514 1.00 97.06 91 PRO A CA 1
ATOM 737 C C . PRO A 1 91 ? -4.169 0.134 -10.521 1.00 97.06 91 PRO A C 1
ATOM 739 O O . PRO A 1 91 ? -5.071 -0.697 -10.593 1.00 97.06 91 PRO A O 1
ATOM 742 N N . PHE A 1 92 ? -4.409 1.445 -10.568 1.00 97.81 92 PHE A N 1
ATOM 743 C CA . PHE A 1 92 ? -5.746 2.037 -10.644 1.00 97.81 92 PHE A CA 1
ATOM 744 C C . PHE A 1 92 ? -5.811 3.187 -11.651 1.00 97.81 92 PHE A C 1
ATOM 746 O O . PHE A 1 92 ? -4.838 3.907 -11.889 1.00 97.81 92 PHE A O 1
ATOM 753 N N . LYS A 1 93 ? -6.999 3.373 -12.239 1.00 97.06 93 LYS A N 1
ATOM 754 C CA . LYS A 1 93 ? -7.324 4.532 -13.091 1.00 97.06 93 LYS A CA 1
ATOM 755 C C . LYS A 1 93 ? -8.058 5.637 -12.331 1.00 97.06 93 LYS A C 1
ATOM 757 O O . LYS A 1 93 ? -8.015 6.785 -12.760 1.00 97.06 93 LYS A O 1
ATOM 762 N N . ASN A 1 94 ? -8.727 5.286 -11.236 1.00 97.62 94 ASN A N 1
ATOM 763 C CA . ASN A 1 94 ? -9.529 6.182 -10.418 1.00 97.62 94 ASN A CA 1
ATOM 764 C C . ASN A 1 94 ? -8.887 6.341 -9.030 1.00 97.62 94 ASN A C 1
ATOM 766 O O . ASN A 1 94 ? -8.466 5.361 -8.419 1.00 97.62 94 ASN A O 1
ATOM 770 N N . GLU A 1 95 ? -8.804 7.583 -8.557 1.00 98.06 95 GLU A N 1
ATOM 771 C CA . GLU A 1 95 ? -8.196 7.931 -7.270 1.00 98.06 95 GLU A CA 1
ATOM 772 C C . GLU A 1 95 ? -9.001 7.434 -6.072 1.00 98.06 95 GLU A C 1
ATOM 774 O O . GLU A 1 95 ? -8.428 6.935 -5.108 1.00 98.06 95 GLU A O 1
ATOM 779 N N . GLU A 1 96 ? -10.327 7.560 -6.137 1.00 98.44 96 GLU A N 1
ATOM 780 C CA . GLU A 1 96 ? -11.236 7.171 -5.057 1.00 98.44 96 GLU A CA 1
ATOM 781 C C . GLU A 1 96 ? -11.176 5.656 -4.832 1.00 98.44 96 GLU A C 1
ATOM 783 O O . GLU A 1 96 ? -11.035 5.199 -3.703 1.00 98.44 96 GLU A O 1
ATOM 788 N N . GLU A 1 97 ? -11.177 4.871 -5.911 1.00 98.56 97 GLU A N 1
ATOM 789 C CA . GLU A 1 97 ? -11.008 3.418 -5.857 1.00 98.56 97 GLU A CA 1
ATOM 790 C C . GLU A 1 97 ? -9.636 3.026 -5.281 1.00 98.56 97 GLU A C 1
ATOM 792 O O . GLU A 1 97 ? -9.553 2.131 -4.437 1.00 98.56 97 GLU A O 1
ATOM 797 N N . ALA A 1 98 ? -8.562 3.719 -5.677 1.00 98.62 98 ALA A N 1
ATOM 798 C CA . ALA A 1 98 ? -7.228 3.476 -5.130 1.00 98.62 98 ALA A CA 1
ATOM 799 C C . ALA A 1 98 ? -7.183 3.746 -3.617 1.00 98.62 98 ALA A C 1
ATOM 801 O O . ALA A 1 98 ? -6.668 2.932 -2.851 1.00 98.62 98 ALA A O 1
ATOM 802 N N . HIS A 1 99 ? -7.755 4.864 -3.170 1.00 98.81 99 HIS A N 1
ATOM 803 C CA . HIS A 1 99 ? -7.821 5.221 -1.755 1.00 98.81 99 HIS A CA 1
ATOM 804 C C . HIS A 1 99 ? -8.739 4.298 -0.949 1.00 98.81 99 HIS A C 1
ATOM 806 O O . HIS A 1 99 ? -8.390 3.929 0.171 1.00 98.81 99 HIS A O 1
ATOM 812 N N . TYR A 1 100 ? -9.856 3.852 -1.524 1.00 98.75 100 TYR A N 1
ATOM 813 C CA . TYR A 1 100 ? -10.719 2.834 -0.927 1.00 98.75 100 TYR A CA 1
ATOM 814 C C . TYR A 1 100 ? -9.952 1.530 -0.661 1.00 98.75 100 TYR A C 1
ATOM 816 O O . TYR A 1 100 ? -9.947 1.028 0.464 1.00 98.75 100 TYR A O 1
ATOM 824 N N . VAL A 1 101 ? -9.228 1.017 -1.662 1.00 98.44 101 VAL A N 1
ATOM 825 C CA . VAL A 1 101 ? -8.395 -0.183 -1.488 1.00 98.44 101 VAL A CA 1
ATOM 826 C C . VAL A 1 101 ? -7.263 0.068 -0.491 1.00 98.44 101 VAL A C 1
ATOM 828 O O . VAL A 1 101 ? -6.965 -0.793 0.334 1.00 98.44 101 VAL A O 1
ATOM 831 N N . CYS A 1 102 ? -6.653 1.253 -0.510 1.00 98.69 102 CYS A N 1
ATOM 832 C CA . CYS A 1 102 ? -5.606 1.609 0.441 1.00 98.69 102 CYS A CA 1
ATOM 833 C C . CYS A 1 102 ? -6.109 1.635 1.895 1.00 98.69 102 CYS A C 1
ATOM 835 O O . CYS A 1 102 ? -5.383 1.185 2.780 1.00 98.69 102 CYS A O 1
ATOM 837 N N . ALA A 1 103 ? -7.329 2.125 2.152 1.00 98.62 103 ALA A N 1
ATOM 838 C CA . ALA A 1 103 ? -7.950 2.073 3.479 1.00 98.62 103 ALA A CA 1
ATOM 839 C C . ALA A 1 103 ? -8.121 0.628 3.960 1.00 98.62 103 ALA A C 1
ATOM 841 O O . ALA A 1 103 ? -7.730 0.306 5.079 1.00 98.62 103 ALA A O 1
ATOM 842 N N . ILE A 1 104 ? -8.625 -0.259 3.092 1.00 98.31 104 ILE A N 1
ATOM 843 C CA . ILE A 1 104 ? -8.771 -1.686 3.409 1.00 98.31 104 ILE A CA 1
ATOM 844 C C . ILE A 1 104 ? -7.424 -2.286 3.819 1.00 98.31 104 ILE A C 1
ATOM 846 O O . ILE A 1 104 ? -7.334 -2.916 4.871 1.00 98.31 104 ILE A O 1
ATOM 850 N N . LEU A 1 105 ? -6.370 -2.071 3.024 1.00 98.12 105 LEU A N 1
ATOM 851 C CA . LEU A 1 105 ? -5.049 -2.653 3.289 1.00 98.12 105 LEU A CA 1
ATOM 852 C C . LEU A 1 105 ? -4.408 -2.161 4.594 1.00 98.12 105 LEU A C 1
ATOM 854 O O . LEU A 1 105 ? -3.667 -2.917 5.214 1.00 98.12 105 LEU A O 1
ATOM 858 N N . ASN A 1 106 ? -4.687 -0.925 5.010 1.00 98.19 106 ASN A N 1
ATOM 859 C CA . ASN A 1 106 ? -4.134 -0.357 6.243 1.00 98.19 106 ASN A CA 1
ATOM 860 C C . ASN A 1 106 ? -4.959 -0.671 7.501 1.00 98.19 106 ASN A C 1
ATOM 862 O O . ASN A 1 106 ? -4.482 -0.411 8.605 1.00 98.19 106 ASN A O 1
ATOM 866 N N . SER A 1 107 ? -6.152 -1.252 7.356 1.00 98.00 107 SER A N 1
ATOM 867 C CA . SER A 1 107 ? -7.014 -1.594 8.491 1.00 98.00 107 SER A CA 1
ATOM 868 C C . SER A 1 107 ? -6.429 -2.700 9.379 1.00 98.00 107 SER A C 1
ATOM 870 O O . SER A 1 107 ? -5.749 -3.620 8.904 1.00 98.00 107 SER A O 1
ATOM 872 N N . SER A 1 108 ? -6.730 -2.650 10.675 1.00 97.69 108 SER A N 1
ATOM 873 C CA . SER A 1 108 ? -6.317 -3.645 11.664 1.00 97.69 108 SER A CA 1
ATOM 874 C C . SER A 1 108 ? -6.764 -5.067 11.307 1.00 97.69 108 SER A C 1
ATOM 876 O O . SER A 1 108 ? -5.910 -5.952 11.383 1.00 97.69 108 SER A O 1
ATOM 878 N N . PRO A 1 109 ? -8.004 -5.335 10.836 1.00 96.88 109 PRO A N 1
ATOM 879 C CA . PRO A 1 109 ? -8.398 -6.677 10.398 1.00 96.88 109 PRO A CA 1
ATOM 880 C C . PRO A 1 109 ? -7.515 -7.248 9.283 1.00 96.88 109 PRO A C 1
ATOM 882 O O . PRO A 1 109 ? -7.085 -8.402 9.355 1.00 96.88 109 PRO A O 1
ATOM 885 N N . VAL A 1 110 ? -7.180 -6.444 8.269 1.00 96.94 110 VAL A N 1
ATOM 886 C CA . VAL A 1 110 ? -6.338 -6.899 7.151 1.00 96.94 110 VAL A CA 1
ATOM 887 C C . VAL A 1 110 ? -4.884 -7.063 7.585 1.00 96.94 110 VAL A C 1
ATOM 889 O O . VAL A 1 110 ? -4.260 -8.078 7.269 1.00 96.94 110 VAL A O 1
ATOM 892 N N . ARG A 1 111 ? -4.342 -6.120 8.364 1.00 96.75 111 ARG A N 1
ATOM 893 C CA . ARG A 1 111 ? -2.983 -6.222 8.922 1.00 96.75 111 ARG A CA 1
ATOM 894 C C . ARG A 1 111 ? -2.833 -7.442 9.823 1.00 96.75 111 ARG A C 1
ATOM 896 O O . ARG A 1 111 ? -1.848 -8.169 9.705 1.00 96.75 111 ARG A O 1
ATOM 903 N N . PHE A 1 112 ? -3.820 -7.699 10.677 1.00 95.69 112 PHE A N 1
ATOM 904 C CA . PHE A 1 112 ? -3.888 -8.894 11.511 1.00 95.69 112 PHE A CA 1
ATOM 905 C C . PHE A 1 112 ? -3.913 -10.168 10.663 1.00 95.69 112 PHE A C 1
ATOM 907 O O . PHE A 1 112 ? -3.088 -11.057 10.881 1.00 95.69 112 PHE A O 1
ATOM 914 N N . CYS A 1 113 ? -4.784 -10.226 9.650 1.00 94.62 113 CYS A N 1
ATOM 915 C CA . CYS A 1 113 ? -4.858 -11.352 8.724 1.00 94.62 113 CYS A CA 1
ATOM 916 C C . CYS A 1 113 ? -3.501 -11.631 8.063 1.00 94.62 113 CYS A C 1
ATOM 918 O O . CYS A 1 113 ? -3.029 -12.759 8.100 1.00 94.62 113 CYS A O 1
ATOM 920 N N . VAL A 1 114 ? -2.826 -10.617 7.514 1.00 95.38 114 VAL A N 1
ATOM 921 C CA . VAL A 1 114 ? -1.521 -10.805 6.856 1.00 95.38 114 VAL A CA 1
ATOM 922 C C . VAL A 1 114 ? -0.452 -11.277 7.842 1.00 95.38 114 VAL A C 1
ATOM 924 O O . VAL A 1 114 ? 0.310 -12.191 7.529 1.00 95.38 114 VAL A O 1
ATOM 927 N N . ARG A 1 115 ? -0.400 -10.705 9.048 1.00 93.88 115 ARG A N 1
ATOM 928 C CA . ARG A 1 115 ? 0.590 -11.095 10.063 1.00 93.88 115 ARG A CA 1
ATOM 929 C C . ARG A 1 115 ? 0.376 -12.492 10.634 1.00 93.88 115 ARG A C 1
ATOM 931 O O . ARG A 1 115 ? 1.344 -13.073 11.115 1.00 93.88 115 ARG A O 1
ATOM 938 N N . SER A 1 116 ? -0.844 -13.028 10.601 1.00 92.06 116 SER A N 1
ATOM 939 C CA . SER A 1 116 ? -1.125 -14.357 11.156 1.00 92.06 116 SER A CA 1
ATOM 940 C C . SER A 1 116 ? -0.477 -15.489 10.352 1.00 92.06 116 SER A C 1
ATOM 942 O O . SER A 1 116 ? -0.171 -16.535 10.922 1.00 92.06 116 SER A O 1
ATOM 944 N N . TYR A 1 117 ? -0.215 -15.280 9.054 1.00 90.56 117 TYR A N 1
ATOM 945 C CA . TYR A 1 117 ? 0.389 -16.296 8.181 1.00 90.56 117 TYR A CA 1
ATOM 946 C C . TYR A 1 117 ? 1.679 -15.853 7.477 1.00 90.56 117 TYR A C 1
ATOM 948 O O . TYR A 1 117 ? 2.419 -16.704 6.979 1.00 90.56 117 TYR A O 1
ATOM 956 N N . SER A 1 118 ? 1.968 -14.550 7.399 1.00 92.19 118 SER A N 1
ATOM 957 C CA . SER A 1 118 ? 3.131 -14.030 6.677 1.00 92.19 118 SER A CA 1
ATOM 958 C C . SER A 1 118 ? 4.244 -13.628 7.640 1.00 92.19 118 SER A C 1
ATOM 960 O O . SER A 1 118 ? 4.144 -12.644 8.374 1.00 92.19 118 SER A O 1
ATOM 962 N N . SER A 1 119 ? 5.337 -14.394 7.640 1.00 89.50 119 SER A N 1
ATOM 963 C CA . SER A 1 119 ? 6.500 -14.092 8.474 1.00 89.50 119 SER A CA 1
ATOM 964 C C . SER A 1 119 ? 7.199 -12.808 8.021 1.00 89.50 119 SER A C 1
ATOM 966 O O . SER A 1 119 ? 7.384 -12.565 6.824 1.00 89.50 119 SER A O 1
ATOM 968 N N . ALA A 1 120 ? 7.650 -12.013 8.992 1.00 91.00 120 ALA A N 1
ATOM 969 C CA . ALA A 1 120 ? 8.452 -10.824 8.734 1.00 91.00 120 ALA A CA 1
ATOM 970 C C . ALA A 1 120 ? 9.715 -11.158 7.919 1.00 91.00 120 ALA A C 1
ATOM 972 O O . ALA A 1 120 ? 10.317 -12.225 8.056 1.00 91.00 120 ALA A O 1
ATOM 973 N N . GLY A 1 121 ? 10.143 -10.217 7.077 1.00 89.81 121 GLY A N 1
ATOM 974 C CA . GLY A 1 121 ? 11.348 -10.349 6.263 1.00 89.81 121 GLY A CA 1
ATOM 975 C C . GLY A 1 121 ? 11.045 -10.319 4.773 1.00 89.81 121 GLY A C 1
ATOM 976 O O . GLY A 1 121 ? 10.209 -9.549 4.313 1.00 89.81 121 GLY A O 1
ATOM 977 N N . ARG A 1 122 ? 11.770 -11.124 3.983 1.00 87.69 122 ARG A N 1
ATOM 978 C CA . ARG A 1 122 ? 11.800 -10.967 2.518 1.00 87.69 122 ARG A CA 1
ATOM 979 C C . ARG A 1 122 ? 10.447 -11.161 1.833 1.00 87.69 122 ARG A C 1
ATOM 981 O O . ARG A 1 122 ? 10.246 -10.564 0.782 1.00 87.69 122 ARG A O 1
ATOM 988 N N . GLY A 1 123 ? 9.577 -12.014 2.365 1.00 89.25 123 GLY A N 1
ATOM 989 C CA . GLY A 1 123 ? 8.320 -12.407 1.722 1.00 89.25 123 GLY A CA 1
ATOM 990 C C . GLY A 1 123 ? 7.065 -11.734 2.273 1.00 89.25 123 GLY A C 1
ATOM 991 O O . GLY A 1 123 ? 6.005 -11.956 1.698 1.00 89.25 123 GLY A O 1
ATOM 992 N N . PHE A 1 124 ? 7.182 -10.931 3.338 1.00 94.69 124 PHE A N 1
ATOM 993 C CA . PHE A 1 124 ? 6.046 -10.494 4.154 1.00 94.69 124 PHE A CA 1
ATOM 994 C C . PHE A 1 124 ? 4.888 -9.916 3.325 1.00 94.69 124 PHE A C 1
ATOM 996 O O . PHE A 1 124 ? 3.762 -10.403 3.381 1.00 94.69 124 PHE A O 1
ATOM 1003 N N . GLY A 1 125 ? 5.181 -8.902 2.510 1.00 95.25 125 GLY A N 1
ATOM 1004 C CA . GLY A 1 125 ? 4.197 -8.182 1.705 1.00 95.25 125 GLY A CA 1
ATOM 1005 C C . GLY A 1 125 ? 4.160 -8.629 0.245 1.00 95.25 125 GLY A C 1
ATOM 1006 O O . GLY A 1 125 ? 4.010 -7.786 -0.641 1.00 95.25 125 GLY A O 1
ATOM 1007 N N . ALA A 1 126 ? 4.384 -9.912 -0.057 1.00 94.44 126 ALA A N 1
ATOM 1008 C CA . ALA A 1 126 ? 4.300 -10.411 -1.433 1.00 94.44 126 ALA A CA 1
ATOM 1009 C C . ALA A 1 126 ? 2.919 -10.120 -2.061 1.00 94.44 126 ALA A C 1
ATOM 1011 O O . ALA A 1 126 ? 1.922 -10.136 -1.345 1.00 94.44 126 ALA A O 1
ATOM 1012 N N . PRO A 1 127 ? 2.796 -9.922 -3.391 1.00 93.00 127 PRO A N 1
ATOM 1013 C CA . PRO A 1 127 ? 1.495 -9.655 -4.020 1.00 93.00 127 PRO A CA 1
ATOM 1014 C C . PRO A 1 127 ? 0.434 -10.736 -3.756 1.00 93.00 127 PRO A C 1
ATOM 1016 O O . PRO A 1 127 ? -0.762 -10.477 -3.854 1.00 93.00 127 PRO A O 1
ATOM 1019 N N . SER A 1 128 ? 0.859 -11.953 -3.402 1.00 93.00 128 SER A N 1
ATOM 1020 C CA . SER A 1 128 ? -0.025 -13.056 -3.032 1.00 93.00 128 SER A CA 1
ATOM 1021 C C . SER A 1 128 ? -0.856 -12.798 -1.778 1.00 93.00 128 SER A C 1
ATOM 1023 O O . SER A 1 128 ? -1.882 -13.456 -1.648 1.00 93.00 128 SER A O 1
ATOM 1025 N N . ILE A 1 129 ? -0.481 -11.852 -0.900 1.00 94.06 129 ILE A N 1
ATOM 1026 C CA . ILE A 1 129 ? -1.258 -11.565 0.319 1.00 94.06 129 ILE A CA 1
ATOM 1027 C C . ILE A 1 129 ? -2.711 -11.190 0.002 1.00 94.06 129 ILE A C 1
ATOM 1029 O O . ILE A 1 129 ? -3.622 -11.561 0.733 1.00 94.06 129 ILE A O 1
ATOM 1033 N N . ILE A 1 130 ? -2.930 -10.543 -1.149 1.00 94.12 130 ILE A N 1
ATOM 1034 C CA . ILE A 1 130 ? -4.247 -10.106 -1.625 1.00 94.12 130 ILE A CA 1
ATOM 1035 C C . ILE A 1 130 ? -5.185 -11.294 -1.886 1.00 94.12 130 ILE A C 1
ATOM 1037 O O . ILE A 1 130 ? -6.397 -11.137 -1.890 1.00 94.12 130 ILE A O 1
ATOM 1041 N N . LYS A 1 131 ? -4.656 -12.510 -2.082 1.00 91.25 131 LYS A N 1
ATOM 1042 C CA . LYS A 1 131 ? -5.478 -13.709 -2.313 1.00 91.25 131 LYS A CA 1
ATOM 1043 C C . LYS A 1 131 ? -6.160 -14.233 -1.047 1.00 91.25 131 LYS A C 1
ATOM 1045 O O . LYS A 1 131 ? -6.995 -15.125 -1.157 1.00 91.25 131 LYS A O 1
ATOM 1050 N N . HIS A 1 132 ? -5.782 -13.732 0.129 1.00 90.25 132 HIS A N 1
ATOM 1051 C CA . HIS A 1 132 ? -6.238 -14.256 1.418 1.00 90.25 132 HIS A CA 1
ATOM 1052 C C . HIS A 1 132 ? -7.388 -13.457 2.042 1.00 90.25 132 HIS A C 1
ATOM 1054 O O . HIS A 1 132 ? -7.953 -13.901 3.035 1.00 90.25 132 HIS A O 1
ATOM 1060 N N . PHE A 1 133 ? -7.758 -12.314 1.464 1.00 87.81 133 PHE A N 1
ATOM 1061 C CA . PHE A 1 133 ? -8.905 -11.520 1.897 1.00 87.81 133 PHE A CA 1
ATOM 1062 C C . PHE A 1 133 ? -9.656 -10.973 0.681 1.00 87.81 133 PHE A C 1
ATOM 1064 O O . PHE A 1 133 ? -9.061 -10.623 -0.337 1.00 87.81 133 PHE A O 1
ATOM 1071 N N . GLY A 1 134 ? -10.985 -10.939 0.769 1.00 90.56 134 GLY A N 1
ATOM 1072 C CA . GLY A 1 134 ? -11.823 -10.408 -0.300 1.00 90.56 134 GLY A CA 1
ATOM 1073 C C . GLY A 1 134 ? -11.838 -8.887 -0.253 1.00 90.56 134 GLY A C 1
ATOM 1074 O O . GLY A 1 134 ? -12.172 -8.324 0.776 1.00 90.56 134 GLY A O 1
ATOM 1075 N N . ILE A 1 135 ? -11.516 -8.221 -1.358 1.00 94.94 135 ILE A N 1
ATOM 1076 C CA . ILE A 1 135 ? -11.700 -6.772 -1.501 1.00 94.94 135 ILE A CA 1
ATOM 1077 C C . ILE A 1 135 ? -13.001 -6.569 -2.283 1.00 94.94 135 ILE A C 1
ATOM 1079 O O . ILE A 1 135 ? -13.032 -6.911 -3.472 1.00 94.94 135 ILE A O 1
ATOM 1083 N N . PRO A 1 136 ? -14.084 -6.064 -1.660 1.00 94.75 136 PRO A N 1
ATOM 1084 C CA . PRO A 1 136 ? -15.317 -5.786 -2.381 1.00 94.75 136 PRO A CA 1
ATOM 1085 C C . PRO A 1 136 ? -15.062 -4.803 -3.520 1.00 94.75 136 PRO A C 1
ATOM 1087 O O . PRO A 1 136 ? -14.218 -3.912 -3.425 1.00 94.75 136 PRO A O 1
ATOM 1090 N N . LYS A 1 137 ? -15.780 -4.976 -4.630 1.00 95.12 137 LYS A N 1
ATOM 1091 C CA . LYS A 1 137 ? -15.638 -4.074 -5.771 1.00 95.12 137 LYS A CA 1
ATOM 1092 C C . LYS A 1 137 ? -16.082 -2.669 -5.362 1.00 95.12 137 LYS A C 1
ATOM 1094 O O . LYS A 1 137 ? -17.130 -2.511 -4.737 1.00 95.12 137 LYS A O 1
ATOM 1099 N N . TYR A 1 138 ? -15.296 -1.667 -5.748 1.00 96.94 138 TYR A N 1
ATOM 1100 C CA . TYR A 1 138 ? -15.645 -0.276 -5.504 1.00 96.94 138 TYR A CA 1
ATOM 1101 C C . TYR A 1 138 ? -16.848 0.154 -6.353 1.00 96.94 138 TYR A C 1
ATOM 1103 O O . TYR A 1 138 ? -16.898 -0.057 -7.568 1.00 96.94 138 TYR A O 1
ATOM 1111 N N . GLU A 1 139 ? -17.802 0.803 -5.703 1.00 96.56 139 GLU A N 1
ATOM 1112 C CA . GLU A 1 139 ? -19.034 1.329 -6.252 1.00 96.56 139 GLU A CA 1
ATOM 1113 C C . GLU A 1 139 ? -19.155 2.800 -5.862 1.00 96.56 139 GLU A C 1
ATOM 1115 O O . GLU A 1 139 ? -19.391 3.152 -4.709 1.00 96.56 139 GLU A O 1
ATOM 1120 N N . LYS A 1 140 ? -19.058 3.690 -6.853 1.00 92.62 140 LYS A N 1
ATOM 1121 C CA . LYS A 1 140 ? -19.096 5.147 -6.642 1.00 92.62 140 LYS A CA 1
ATOM 1122 C C . LYS A 1 140 ? -20.361 5.647 -5.923 1.00 92.62 140 LYS A C 1
ATOM 1124 O O . LYS A 1 140 ? -20.353 6.712 -5.306 1.00 92.62 140 LYS A O 1
ATOM 1129 N N . ASN A 1 141 ? -21.461 4.904 -6.017 1.00 95.31 141 ASN A N 1
ATOM 1130 C CA . ASN A 1 141 ? -22.729 5.264 -5.380 1.00 95.31 141 ASN A CA 1
ATOM 1131 C C . ASN A 1 141 ? -22.831 4.770 -3.930 1.00 95.31 141 ASN A C 1
ATOM 1133 O O . ASN A 1 141 ? -23.747 5.180 -3.225 1.00 95.31 141 ASN A O 1
ATOM 1137 N N . ASN A 1 142 ? -21.897 3.934 -3.472 1.00 96.50 142 ASN A N 1
ATOM 1138 C CA . ASN A 1 142 ? -21.867 3.438 -2.107 1.00 96.50 142 ASN A CA 1
ATOM 1139 C C . ASN A 1 142 ? -21.215 4.477 -1.181 1.00 96.50 142 ASN A C 1
ATOM 1141 O O . ASN A 1 142 ? -20.014 4.745 -1.249 1.00 96.50 142 ASN A O 1
ATOM 1145 N N . GLU A 1 143 ? -22.021 5.069 -0.301 1.00 96.12 143 GLU A N 1
ATOM 1146 C CA . GLU A 1 143 ? -21.578 6.106 0.635 1.00 96.12 143 GLU A CA 1
ATOM 1147 C C . GLU A 1 143 ? -20.479 5.636 1.588 1.00 96.12 143 GLU A C 1
ATOM 1149 O O . GLU A 1 143 ? -19.511 6.369 1.793 1.00 96.12 143 GLU A O 1
ATOM 1154 N N . GLY A 1 144 ? -20.572 4.406 2.102 1.00 96.31 144 GLY A N 1
ATOM 1155 C CA . GLY A 1 144 ? -19.564 3.837 2.997 1.00 96.31 144 GLY A CA 1
ATOM 1156 C C . GLY A 1 144 ? -18.207 3.669 2.310 1.00 96.31 144 GLY A C 1
ATOM 1157 O O . GLY A 1 144 ? -17.172 4.049 2.855 1.00 96.31 144 GLY A O 1
ATOM 1158 N N . GLN A 1 145 ? -18.197 3.185 1.066 1.00 97.19 145 GLN A N 1
ATOM 1159 C CA . GLN A 1 145 ? -16.957 3.036 0.298 1.00 97.19 145 GLN A CA 1
ATOM 1160 C C . GLN A 1 145 ? -16.343 4.388 -0.092 1.00 97.19 145 GLN A C 1
ATOM 1162 O O . GLN A 1 145 ? -15.122 4.552 -0.036 1.00 97.19 145 GLN A O 1
ATOM 1167 N N . ARG A 1 146 ? -17.167 5.390 -0.438 1.00 97.69 146 ARG A N 1
ATOM 1168 C CA . ARG A 1 146 ? -16.687 6.770 -0.641 1.00 97.69 146 ARG A CA 1
ATOM 1169 C C . ARG A 1 146 ? -16.075 7.343 0.630 1.00 97.69 146 ARG A C 1
ATOM 1171 O O . ARG A 1 146 ? -15.000 7.931 0.575 1.00 97.69 146 ARG A O 1
ATOM 1178 N N . LYS A 1 147 ? -16.728 7.140 1.774 1.00 98.00 147 LYS A N 1
ATOM 1179 C CA . LYS A 1 147 ? -16.230 7.598 3.070 1.00 98.00 147 LYS A CA 1
ATOM 1180 C C . LYS A 1 147 ? -14.871 6.974 3.403 1.00 98.00 147 LYS A C 1
ATOM 1182 O O . LYS A 1 147 ? -13.974 7.708 3.800 1.00 98.00 147 LYS A O 1
ATOM 1187 N N . LEU A 1 148 ? -14.678 5.677 3.155 1.00 98.44 148 LEU A N 1
ATOM 1188 C CA . LEU A 1 148 ? -13.373 5.010 3.294 1.00 98.44 148 LEU A CA 1
ATOM 1189 C C . LEU A 1 148 ? -12.288 5.632 2.401 1.00 98.44 148 LEU A C 1
ATOM 1191 O O . LEU A 1 148 ? -11.165 5.847 2.857 1.00 98.44 148 LEU A O 1
ATOM 1195 N N . SER A 1 149 ? -12.619 5.964 1.149 1.00 98.50 149 SER A N 1
ATOM 1196 C CA . SER A 1 149 ? -11.708 6.697 0.258 1.00 98.50 149 SER A CA 1
ATOM 1197 C C . SER A 1 149 ? -11.297 8.051 0.853 1.00 98.50 149 SER A C 1
ATOM 1199 O O . SER A 1 149 ? -10.110 8.374 0.896 1.00 98.50 149 SER A O 1
ATOM 1201 N N . GLU A 1 150 ? -12.252 8.837 1.352 1.00 98.62 150 GLU A N 1
ATOM 1202 C CA . GLU A 1 150 ? -11.957 10.147 1.945 1.00 98.62 150 GLU A CA 1
ATOM 1203 C C . GLU A 1 150 ? -11.152 10.041 3.248 1.00 98.62 150 GLU A C 1
ATOM 1205 O O . GLU A 1 150 ? -10.214 10.813 3.451 1.00 98.62 150 GLU A O 1
ATOM 1210 N N . LEU A 1 151 ? -11.439 9.045 4.093 1.00 98.75 151 LEU A N 1
ATOM 1211 C CA . LEU A 1 151 ? -10.634 8.757 5.284 1.00 98.75 151 LEU A CA 1
ATOM 1212 C C . LEU A 1 151 ? -9.197 8.392 4.914 1.00 98.75 151 LEU A C 1
ATOM 1214 O O . LEU A 1 151 ? -8.263 8.901 5.526 1.00 98.75 151 LEU A O 1
ATOM 1218 N N . SER A 1 152 ? -9.000 7.587 3.865 1.00 98.75 152 SER A N 1
ATOM 1219 C CA . SER A 1 152 ? -7.660 7.288 3.356 1.00 98.75 152 SER A CA 1
ATOM 1220 C C . SER A 1 152 ? -6.922 8.559 2.938 1.00 98.75 152 SER A C 1
ATOM 1222 O O . SER A 1 152 ? -5.781 8.761 3.350 1.00 98.75 152 SER A O 1
ATOM 1224 N N . LYS A 1 153 ? -7.551 9.443 2.152 1.00 98.69 153 LYS A N 1
ATOM 1225 C CA . LYS A 1 153 ? -6.938 10.716 1.731 1.00 98.69 153 LYS A CA 1
ATOM 1226 C C . LYS A 1 153 ? -6.570 11.589 2.931 1.00 98.69 153 LYS A C 1
ATOM 1228 O O . LYS A 1 153 ? -5.460 12.122 2.977 1.00 98.69 153 LYS A O 1
ATOM 1233 N N . LYS A 1 154 ? -7.467 11.687 3.918 1.00 98.69 154 LYS A N 1
ATOM 1234 C CA . LYS A 1 154 ? -7.226 12.412 5.171 1.00 98.69 154 LYS A CA 1
ATOM 1235 C C . LYS A 1 154 ? -6.028 11.828 5.925 1.00 98.69 154 LYS A C 1
ATOM 1237 O O . LYS A 1 154 ? -5.111 12.574 6.260 1.00 98.69 154 LYS A O 1
ATOM 1242 N N . ALA A 1 155 ? -5.976 10.505 6.091 1.00 98.56 155 ALA A N 1
ATOM 1243 C CA . ALA A 1 155 ? -4.859 9.813 6.731 1.00 98.56 155 ALA A CA 1
ATOM 1244 C C . ALA A 1 155 ? -3.520 10.087 6.022 1.00 98.56 155 ALA A C 1
ATOM 1246 O O . ALA A 1 155 ? -2.519 10.341 6.683 1.00 98.56 155 ALA A O 1
ATOM 1247 N N . HIS A 1 156 ? -3.493 10.121 4.684 1.00 98.12 156 HIS A N 1
ATOM 1248 C CA . HIS A 1 156 ? -2.279 10.467 3.930 1.00 98.12 156 HIS A CA 1
ATOM 1249 C C . HIS A 1 156 ? -1.812 11.903 4.210 1.00 98.12 156 HIS A C 1
ATOM 1251 O O . HIS A 1 156 ? -0.611 12.139 4.358 1.00 98.12 156 HIS A O 1
ATOM 1257 N N . GLY A 1 157 ? -2.745 12.858 4.277 1.00 97.94 157 GLY A N 1
ATOM 1258 C CA . GLY A 1 157 ? -2.447 14.250 4.618 1.00 97.94 157 GLY A CA 1
ATOM 1259 C C . GLY A 1 157 ? -1.855 14.386 6.022 1.00 97.94 157 GLY A C 1
ATOM 1260 O O . GLY A 1 157 ? -0.791 14.985 6.181 1.00 97.94 157 GLY A O 1
ATOM 1261 N N . LEU A 1 158 ? -2.498 13.757 7.010 1.00 98.38 158 LEU A N 1
ATOM 1262 C CA . LEU A 1 158 ? -2.064 13.773 8.409 1.00 98.38 158 LEU A CA 1
ATOM 1263 C C . LEU A 1 158 ? -0.719 13.072 8.604 1.00 98.38 158 LEU A C 1
ATOM 1265 O O . LEU A 1 158 ? 0.177 13.637 9.222 1.00 98.38 158 LEU A O 1
ATOM 1269 N N . ALA A 1 159 ? -0.524 11.895 8.002 1.00 97.31 159 ALA A N 1
ATOM 1270 C CA . ALA A 1 159 ? 0.748 11.176 8.053 1.00 97.31 159 ALA A CA 1
ATOM 1271 C C . ALA A 1 159 ? 1.892 11.996 7.438 1.00 97.31 159 ALA A C 1
ATOM 1273 O O . ALA A 1 159 ? 3.003 12.023 7.967 1.00 97.31 159 ALA A O 1
ATOM 1274 N N . LYS A 1 160 ? 1.627 12.716 6.340 1.00 96.38 160 LYS A N 1
ATOM 1275 C CA . LYS A 1 160 ? 2.615 13.615 5.737 1.00 96.38 160 LYS A CA 1
ATOM 1276 C C . LYS A 1 160 ? 2.965 14.778 6.669 1.00 96.38 160 LYS A C 1
ATOM 1278 O O . LYS A 1 160 ? 4.146 15.063 6.851 1.00 96.38 160 LYS A O 1
ATOM 1283 N N . GLN A 1 161 ? 1.964 15.435 7.254 1.00 96.19 161 GLN A N 1
ATOM 1284 C CA . GLN A 1 161 ? 2.160 16.542 8.194 1.00 96.19 161 GLN A CA 1
ATOM 1285 C C . GLN A 1 161 ? 2.935 16.086 9.436 1.00 96.19 161 GLN A C 1
ATOM 1287 O O . GLN A 1 161 ? 3.943 16.695 9.791 1.00 96.19 161 GLN A O 1
ATOM 1292 N N . GLN A 1 162 ? 2.538 14.958 10.021 1.00 95.38 162 GLN A N 1
ATOM 1293 C CA . GLN A 1 162 ? 3.220 14.322 11.143 1.00 95.38 162 GLN A CA 1
ATOM 1294 C C . GLN A 1 162 ? 4.686 14.004 10.808 1.00 95.38 162 GLN A C 1
ATOM 1296 O O . GLN A 1 162 ? 5.573 14.316 11.600 1.00 95.38 162 GLN A O 1
ATOM 1301 N N . TYR A 1 163 ? 4.976 13.459 9.624 1.00 94.00 163 TYR A N 1
ATOM 1302 C CA . TYR A 1 163 ? 6.344 13.119 9.227 1.00 94.00 163 TYR A CA 1
ATOM 1303 C C . TYR A 1 163 ? 7.220 14.350 8.937 1.00 94.00 163 TYR A C 1
ATOM 1305 O O . TYR A 1 163 ? 8.361 14.424 9.396 1.00 94.00 163 TYR A O 1
ATOM 1313 N N . GLU A 1 164 ? 6.711 15.318 8.171 1.00 96.00 164 GLU A N 1
ATOM 1314 C CA . GLU A 1 164 ? 7.485 16.488 7.734 1.00 96.00 164 GLU A CA 1
ATOM 1315 C C . GLU A 1 164 ? 7.657 17.528 8.849 1.00 96.00 164 GLU A C 1
ATOM 1317 O O . GLU A 1 164 ? 8.699 18.180 8.925 1.00 96.00 164 GLU A O 1
ATOM 1322 N N . GLN A 1 165 ? 6.651 17.678 9.714 1.00 95.75 165 GLN A N 1
ATOM 1323 C CA . GLN A 1 165 ? 6.578 18.755 10.707 1.00 95.75 165 GLN A CA 1
ATOM 1324 C C . GLN A 1 165 ? 6.703 18.253 12.150 1.00 95.75 165 GLN A C 1
ATOM 1326 O O . GLN A 1 165 ? 6.843 19.069 13.057 1.00 95.75 165 GLN A O 1
ATOM 1331 N N . LYS A 1 166 ? 6.710 16.928 12.377 1.00 94.56 166 LYS A N 1
ATOM 1332 C CA . LYS A 1 166 ? 6.674 16.307 13.719 1.00 94.56 166 LYS A CA 1
ATOM 1333 C C . LYS A 1 166 ? 5.475 16.771 14.548 1.00 94.56 166 LYS A C 1
ATOM 1335 O O . LYS A 1 166 ? 5.578 16.949 15.759 1.00 94.56 166 LYS A O 1
ATOM 1340 N N . ASP A 1 167 ? 4.358 16.982 13.866 1.00 95.38 167 ASP A N 1
ATOM 1341 C CA . ASP A 1 167 ? 3.126 17.485 14.453 1.00 95.38 167 ASP A CA 1
ATOM 1342 C C . ASP A 1 167 ? 2.429 16.389 15.279 1.00 95.38 167 ASP A C 1
ATOM 1344 O O . ASP A 1 167 ? 2.030 15.348 14.749 1.00 95.38 167 ASP A O 1
ATOM 1348 N N . LEU A 1 168 ? 2.327 16.625 16.591 1.00 95.25 168 LEU A N 1
ATOM 1349 C CA . LEU A 1 168 ? 1.697 15.712 17.545 1.00 95.25 168 LEU A CA 1
ATOM 1350 C C . LEU A 1 168 ? 0.166 15.744 17.464 1.00 95.25 168 LEU A C 1
ATOM 1352 O O . LEU A 1 168 ? -0.464 14.724 17.730 1.00 95.25 168 LEU A O 1
ATOM 1356 N N . GLU A 1 169 ? -0.432 16.873 17.080 1.00 96.38 169 GLU A N 1
ATOM 1357 C CA . GLU A 1 169 ? -1.882 16.974 16.883 1.00 96.38 169 GLU A CA 1
ATOM 1358 C C . GLU A 1 169 ? -2.283 16.175 15.643 1.00 96.38 169 GLU A C 1
ATOM 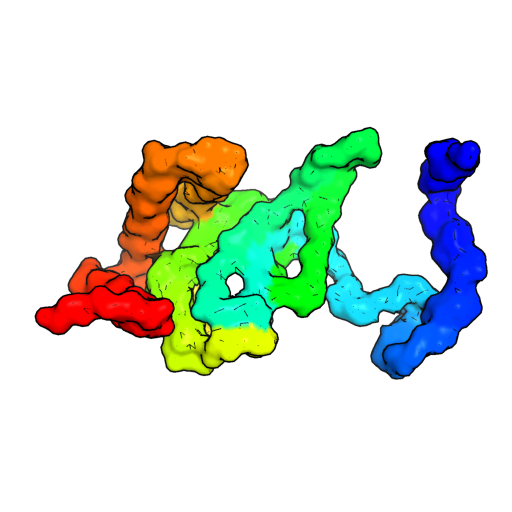1360 O O . GLU A 1 169 ? -3.194 15.352 15.704 1.00 96.38 169 GLU A O 1
ATOM 1365 N N . ALA A 1 170 ? -1.518 16.308 14.552 1.00 96.94 170 ALA A N 1
ATOM 1366 C CA . ALA A 1 170 ? -1.717 15.492 13.354 1.00 96.94 170 ALA A CA 1
ATOM 1367 C C . ALA A 1 170 ? -1.528 13.992 13.632 1.00 96.94 170 ALA A C 1
ATOM 1369 O O . ALA A 1 170 ? -2.188 13.159 13.012 1.00 96.94 170 ALA A O 1
ATOM 1370 N N . GLN A 1 171 ? -0.632 13.634 14.559 1.00 96.75 171 GLN A N 1
ATOM 1371 C CA . GLN A 1 171 ? -0.451 12.250 14.988 1.00 96.75 171 GLN A CA 1
ATOM 1372 C C . GLN A 1 171 ? -1.682 11.707 15.725 1.00 96.75 171 GLN A C 1
ATOM 1374 O O . GLN A 1 171 ? -2.052 10.555 15.503 1.00 96.75 171 GLN A O 1
ATOM 1379 N N . GLU A 1 172 ? -2.294 12.500 16.602 1.00 97.44 172 GLU A N 1
ATOM 1380 C CA . GLU A 1 172 ? -3.486 12.073 17.336 1.00 97.44 172 GLU A CA 1
ATOM 1381 C C . GLU A 1 172 ? -4.708 12.002 16.416 1.00 97.44 172 GLU A C 1
ATOM 1383 O O . GLU A 1 172 ? -5.387 10.979 16.378 1.00 97.44 172 GLU A O 1
ATOM 1388 N N . GLU A 1 173 ? -4.913 13.009 15.564 1.00 98.06 173 GLU A N 1
ATOM 1389 C CA . GLU A 1 173 ? -5.991 12.990 14.570 1.00 98.06 173 GLU A CA 1
ATOM 1390 C C . GLU A 1 173 ? -5.830 11.819 13.584 1.00 98.06 173 GLU A C 1
ATOM 1392 O O . GLU A 1 173 ? -6.815 11.218 13.151 1.00 98.06 173 GLU A O 1
ATOM 1397 N N . LEU A 1 174 ? -4.591 11.442 13.241 1.00 98.38 174 LEU A N 1
ATOM 1398 C CA . LEU A 1 174 ? -4.338 10.266 12.411 1.00 98.38 174 LEU A CA 1
ATOM 1399 C C . LEU A 1 174 ? -4.836 8.988 13.093 1.00 98.38 174 LEU A C 1
ATOM 1401 O O . LEU A 1 174 ? -5.472 8.175 12.425 1.00 98.38 174 LEU A O 1
ATOM 1405 N N . ARG A 1 175 ? -4.606 8.825 14.402 1.00 97.75 175 ARG A N 1
ATOM 1406 C CA . ARG A 1 175 ? -5.104 7.663 15.158 1.00 97.75 175 ARG A CA 1
ATOM 1407 C C . ARG A 1 175 ? -6.626 7.601 15.153 1.00 97.75 175 ARG A C 1
ATOM 1409 O O . ARG A 1 175 ? -7.182 6.528 14.954 1.00 97.75 175 ARG A O 1
ATOM 1416 N N . GLU A 1 176 ? -7.302 8.736 15.316 1.00 98.31 176 GLU A N 1
ATOM 1417 C CA . GLU A 1 176 ? -8.767 8.798 15.245 1.00 98.31 176 GLU A CA 1
ATOM 1418 C C . GLU A 1 176 ? -9.295 8.394 13.860 1.00 98.31 176 GLU A C 1
ATOM 1420 O O . GLU A 1 176 ? -10.290 7.674 13.749 1.00 98.31 176 GLU A O 1
ATOM 1425 N N . VAL A 1 177 ? -8.611 8.823 12.794 1.00 98.62 177 VAL A N 1
ATOM 1426 C CA . VAL A 1 177 ? -8.957 8.451 11.415 1.00 98.62 177 VAL A CA 1
ATOM 1427 C C . VAL A 1 177 ? -8.707 6.966 11.157 1.00 98.62 177 VAL A C 1
ATOM 1429 O O . VAL A 1 177 ? -9.549 6.314 10.541 1.00 98.62 177 VAL A O 1
ATOM 1432 N N . GLU A 1 178 ? -7.584 6.414 11.621 1.00 98.31 178 GLU A N 1
ATOM 1433 C CA . GLU A 1 178 ? -7.288 4.976 11.535 1.00 98.31 178 GLU A CA 1
ATOM 1434 C C . GLU A 1 178 ? -8.351 4.148 12.270 1.00 98.31 178 GLU A C 1
ATOM 1436 O O . GLU A 1 178 ? -8.833 3.141 11.753 1.00 98.31 178 GLU A O 1
ATOM 1441 N N . GLU A 1 179 ? -8.792 4.626 13.429 1.00 98.19 179 GLU A N 1
ATOM 1442 C CA . GLU A 1 179 ? -9.841 4.008 14.228 1.00 98.19 179 GLU A CA 1
ATOM 1443 C C . GLU A 1 179 ? -11.219 4.053 13.527 1.00 98.19 179 GLU A C 1
ATOM 1445 O O . GLU A 1 179 ? -11.978 3.080 13.547 1.00 98.19 179 GLU A O 1
ATOM 1450 N N . GLU A 1 180 ? -11.548 5.157 12.845 1.00 98.38 180 GLU A N 1
ATOM 1451 C CA . GLU A 1 180 ? -12.757 5.261 12.016 1.00 98.38 180 GLU A CA 1
ATOM 1452 C C . GLU A 1 180 ? -12.706 4.325 10.798 1.00 98.38 180 GLU A C 1
ATOM 1454 O O . GLU A 1 180 ? -13.714 3.695 10.462 1.00 98.38 180 GLU A O 1
ATOM 1459 N N . VAL A 1 181 ? -11.534 4.188 10.165 1.00 98.56 181 VAL A N 1
ATOM 1460 C CA . VAL A 1 181 ? -11.309 3.212 9.089 1.00 98.56 181 VAL A CA 1
ATOM 1461 C C . VAL A 1 181 ? -11.540 1.795 9.604 1.00 98.56 181 VAL A C 1
ATOM 1463 O O . VAL A 1 181 ? -12.268 1.037 8.964 1.00 98.56 181 VAL A O 1
ATOM 1466 N N . ASP A 1 182 ? -10.983 1.444 10.761 1.00 98.50 182 ASP A N 1
ATOM 1467 C CA . ASP A 1 182 ? -11.116 0.109 11.343 1.00 98.50 182 ASP A CA 1
ATOM 1468 C C . ASP A 1 182 ? -12.573 -0.271 11.604 1.00 98.50 182 ASP A C 1
ATOM 1470 O O . ASP A 1 182 ? -12.996 -1.353 11.195 1.00 98.50 182 ASP A O 1
ATOM 1474 N N . ARG A 1 183 ? -13.370 0.631 12.191 1.00 98.19 183 ARG A N 1
ATOM 1475 C CA . ARG A 1 183 ? -14.811 0.401 12.388 1.00 98.19 183 ARG A CA 1
ATOM 1476 C C . ARG A 1 183 ? -15.562 0.231 11.068 1.00 98.19 183 ARG A C 1
ATOM 1478 O O . ARG A 1 183 ? -16.379 -0.676 10.925 1.00 98.19 183 ARG A O 1
ATOM 1485 N N . ALA A 1 184 ? -15.278 1.079 10.078 1.00 97.75 184 ALA A N 1
ATOM 1486 C CA . ALA A 1 184 ? -15.928 0.991 8.771 1.00 97.75 184 ALA A CA 1
ATOM 1487 C C . ALA A 1 184 ? -15.582 -0.319 8.035 1.00 97.75 184 ALA A C 1
ATOM 1489 O O . ALA A 1 184 ? -16.445 -0.915 7.387 1.00 97.75 184 ALA A O 1
ATOM 1490 N N . ILE A 1 185 ? -14.338 -0.793 8.153 1.00 97.81 185 ILE A N 1
ATOM 1491 C CA . ILE A 1 185 ? -13.900 -2.068 7.575 1.00 97.81 185 ILE A CA 1
ATOM 1492 C C . ILE A 1 185 ? -14.439 -3.272 8.352 1.00 97.81 185 ILE A C 1
ATOM 1494 O O . ILE A 1 185 ? -14.816 -4.264 7.729 1.00 97.81 185 ILE A O 1
ATOM 1498 N N . ALA A 1 186 ? -14.539 -3.190 9.679 1.00 97.00 186 ALA A N 1
ATOM 1499 C CA . ALA A 1 186 ? -15.193 -4.219 10.479 1.00 97.00 186 ALA A CA 1
ATOM 1500 C C . ALA A 1 186 ? -16.646 -4.417 10.029 1.00 97.00 186 ALA A C 1
ATOM 1502 O O . ALA A 1 186 ? -17.032 -5.534 9.686 1.00 97.00 186 ALA A O 1
ATOM 1503 N N . GLY A 1 187 ? -17.402 -3.325 9.866 1.00 95.25 187 GLY A N 1
ATOM 1504 C CA . GLY A 1 187 ? -18.757 -3.369 9.314 1.00 95.25 187 GLY A CA 1
ATOM 1505 C C . GLY A 1 187 ? -18.825 -3.954 7.896 1.00 95.25 187 GLY A C 1
ATOM 1506 O O . GLY A 1 187 ? -19.739 -4.718 7.591 1.00 95.25 187 GLY A O 1
ATOM 1507 N N . LEU A 1 188 ? -17.837 -3.665 7.039 1.00 94.12 188 LEU A N 1
ATOM 1508 C CA . LEU A 1 188 ? -17.750 -4.226 5.682 1.00 94.12 188 LEU A CA 1
ATOM 1509 C C . LEU A 1 188 ? -17.560 -5.752 5.680 1.00 94.12 188 LEU A C 1
ATOM 1511 O O . LEU A 1 188 ? -18.072 -6.428 4.787 1.00 94.12 188 LEU A O 1
ATOM 1515 N N . TYR A 1 189 ? -16.825 -6.285 6.657 1.00 94.88 189 TYR A N 1
ATOM 1516 C CA . TYR A 1 189 ? -16.555 -7.719 6.793 1.00 94.88 189 TYR A CA 1
ATOM 1517 C C . TYR A 1 189 ? -17.487 -8.444 7.771 1.00 94.88 189 TYR A C 1
ATOM 1519 O O . TYR A 1 189 ? -17.372 -9.660 7.909 1.00 94.88 189 TYR A O 1
ATOM 1527 N N . GLY A 1 190 ? -18.416 -7.733 8.415 1.00 95.69 190 GLY A N 1
ATOM 1528 C CA . GLY A 1 190 ? -19.306 -8.305 9.426 1.00 95.69 190 GLY A CA 1
ATOM 1529 C C . GLY A 1 190 ? -18.587 -8.712 10.715 1.00 95.69 190 GLY A C 1
ATOM 1530 O O . GLY A 1 190 ? -19.012 -9.665 11.356 1.00 95.69 190 GLY A O 1
ATOM 1531 N N . ILE A 1 191 ? -17.502 -8.018 11.065 1.00 96.75 191 ILE A N 1
ATOM 1532 C CA . ILE A 1 191 ? -16.749 -8.193 12.314 1.00 96.75 191 ILE A CA 1
ATOM 1533 C C . ILE A 1 191 ? -17.423 -7.342 13.396 1.00 96.75 191 ILE A C 1
ATOM 1535 O O . ILE A 1 191 ? -17.689 -6.161 13.163 1.00 96.75 191 ILE A O 1
ATOM 1539 N N . MET A 1 192 ? -17.708 -7.934 14.554 1.00 97.38 192 MET A N 1
ATOM 1540 C CA . MET A 1 192 ? -18.313 -7.240 15.697 1.00 97.38 192 MET A CA 1
ATOM 1541 C C . MET A 1 192 ? -17.297 -6.361 16.432 1.00 97.38 192 MET A C 1
ATOM 1543 O O . MET A 1 192 ? -16.089 -6.572 16.326 1.00 97.38 192 MET A O 1
ATOM 1547 N N . ASP A 1 193 ? -17.774 -5.386 17.206 1.00 95.62 193 ASP A N 1
ATOM 1548 C CA . ASP A 1 193 ? -16.901 -4.455 17.932 1.00 95.62 193 ASP A CA 1
ATOM 1549 C C . ASP A 1 193 ? -15.990 -5.189 18.932 1.00 95.62 193 ASP A C 1
ATOM 1551 O O . ASP A 1 193 ? -14.801 -4.881 19.028 1.00 95.62 193 ASP A O 1
ATOM 1555 N N . GLU A 1 194 ? -16.501 -6.221 19.612 1.00 96.31 194 GLU A N 1
ATOM 1556 C CA . GLU A 1 194 ? -15.702 -7.054 20.518 1.00 96.31 194 GLU A CA 1
ATOM 1557 C C . GLU A 1 194 ? -14.622 -7.847 19.767 1.00 96.31 194 GLU A C 1
ATOM 1559 O O . GLU A 1 194 ? -13.490 -7.971 20.233 1.00 96.31 194 GLU A O 1
ATOM 1564 N N . GLU A 1 195 ? -14.947 -8.363 18.579 1.00 97.25 195 GLU A N 1
ATOM 1565 C CA . GLU A 1 195 ? -13.986 -9.074 17.732 1.00 97.25 195 GLU A CA 1
ATOM 1566 C C . GLU A 1 195 ? -12.912 -8.122 17.195 1.00 97.25 195 GLU A C 1
ATOM 1568 O O . GLU A 1 195 ? -11.738 -8.488 17.119 1.00 97.25 195 GLU A O 1
ATOM 1573 N N . LEU A 1 196 ? -13.294 -6.891 16.842 1.00 97.81 196 LEU A N 1
ATOM 1574 C CA . LEU A 1 196 ? -12.369 -5.860 16.388 1.00 97.81 196 LEU A CA 1
ATOM 1575 C C . LEU A 1 196 ? -11.381 -5.468 17.494 1.00 97.81 196 LEU A C 1
ATOM 1577 O O . LEU A 1 196 ? -10.190 -5.304 17.214 1.00 97.81 196 LEU A O 1
ATOM 1581 N N . GLU A 1 197 ? -11.845 -5.350 18.737 1.00 97.00 197 GLU A N 1
ATOM 1582 C CA . GLU A 1 197 ? -10.977 -5.061 19.880 1.00 97.00 197 GLU A CA 1
ATOM 1583 C C . GLU A 1 197 ? -9.970 -6.196 20.118 1.00 97.00 197 GLU A C 1
ATOM 1585 O O . GLU A 1 197 ? -8.766 -5.951 20.233 1.00 97.00 197 GLU A O 1
ATOM 1590 N N . GLU A 1 198 ? -10.414 -7.455 20.070 1.00 96.81 198 GLU A N 1
ATOM 1591 C CA . GLU A 1 198 ? -9.518 -8.614 20.183 1.00 96.81 198 GLU A CA 1
ATOM 1592 C C . GLU A 1 198 ? -8.514 -8.698 19.021 1.00 96.81 198 GLU A C 1
ATOM 1594 O O . GLU A 1 198 ? -7.333 -9.015 19.225 1.00 96.81 198 GLU A O 1
ATOM 1599 N N . VAL A 1 199 ? -8.936 -8.350 17.801 1.00 96.69 199 VAL A N 1
ATOM 1600 C CA . VAL A 1 199 ? -8.051 -8.223 16.633 1.00 96.69 199 VAL A CA 1
ATOM 1601 C C . VAL A 1 199 ? -6.958 -7.189 16.898 1.00 96.69 199 VAL A C 1
ATOM 1603 O O . VAL A 1 199 ? -5.780 -7.471 16.658 1.00 96.69 199 VAL A O 1
ATOM 1606 N N . LYS A 1 200 ? -7.307 -6.011 17.426 1.00 96.56 200 LYS A N 1
ATOM 1607 C CA . LYS A 1 200 ? -6.345 -4.945 17.746 1.00 96.56 200 LYS A CA 1
ATOM 1608 C C . LYS A 1 200 ? -5.408 -5.350 18.876 1.00 96.56 200 LYS A C 1
ATOM 1610 O O . LYS A 1 200 ? -4.190 -5.197 18.733 1.00 96.56 200 LYS A O 1
ATOM 1615 N N . LYS A 1 201 ? -5.939 -5.933 19.956 1.00 95.38 201 LYS A N 1
ATOM 1616 C CA . LYS A 1 201 ? -5.155 -6.472 21.078 1.00 95.38 201 LYS A CA 1
ATOM 1617 C C . LYS A 1 201 ? -4.123 -7.480 20.573 1.00 95.38 201 LYS A C 1
ATOM 1619 O O . LYS A 1 201 ? -2.928 -7.351 20.846 1.00 95.38 201 LYS A O 1
ATOM 1624 N N . THR A 1 202 ? -4.558 -8.432 19.752 1.00 94.75 202 THR A N 1
ATOM 1625 C CA . THR A 1 202 ? -3.682 -9.467 19.192 1.00 94.75 202 THR A CA 1
ATOM 1626 C C . THR A 1 202 ? -2.670 -8.890 18.205 1.00 94.75 202 THR A C 1
ATOM 1628 O O . THR A 1 202 ? -1.501 -9.273 18.224 1.00 94.75 202 THR A O 1
ATOM 1631 N N . LEU A 1 203 ? -3.068 -7.927 17.370 1.00 94.06 203 LEU A N 1
ATOM 1632 C CA . LEU A 1 203 ? -2.168 -7.242 16.443 1.00 94.06 203 LEU A CA 1
ATOM 1633 C C . LEU A 1 203 ? -1.018 -6.534 17.181 1.00 94.06 203 LEU A C 1
ATOM 1635 O O . LEU A 1 203 ? 0.125 -6.599 16.722 1.00 94.06 203 LEU A O 1
ATOM 1639 N N . ARG A 1 204 ? -1.290 -5.917 18.337 1.00 93.31 204 ARG A N 1
ATOM 1640 C CA . ARG A 1 204 ? -0.274 -5.313 19.220 1.00 93.31 204 ARG A CA 1
ATOM 1641 C C . ARG A 1 204 ? 0.685 -6.359 19.796 1.00 93.31 204 ARG A C 1
ATOM 1643 O O . ARG A 1 204 ? 1.900 -6.184 19.717 1.00 93.31 204 ARG A O 1
ATOM 1650 N N . VAL A 1 205 ? 0.171 -7.500 20.262 1.00 91.81 205 VAL A N 1
ATOM 1651 C CA . VAL A 1 205 ? 1.014 -8.629 20.709 1.00 91.81 205 VAL A CA 1
ATOM 1652 C C . VAL A 1 205 ? 1.906 -9.132 19.571 1.00 91.81 205 VAL A C 1
ATOM 1654 O O . VAL A 1 205 ? 3.109 -9.307 19.755 1.00 91.81 205 VAL A O 1
ATOM 1657 N N . LEU A 1 206 ? 1.355 -9.300 18.363 1.00 88.25 206 LEU A N 1
ATOM 1658 C CA . LEU A 1 206 ? 2.128 -9.720 17.192 1.00 88.25 206 LEU A CA 1
ATOM 1659 C C . LEU A 1 206 ? 3.213 -8.702 16.819 1.00 88.25 206 LEU A C 1
ATOM 1661 O O . LEU A 1 206 ? 4.245 -9.107 16.282 1.00 88.25 206 LEU A O 1
ATOM 1665 N N . LYS A 1 207 ? 2.999 -7.406 17.088 1.00 87.88 207 LYS A N 1
ATOM 1666 C CA . LYS A 1 207 ? 3.989 -6.319 16.946 1.00 87.88 207 LYS A CA 1
ATOM 1667 C C . LYS A 1 207 ? 5.098 -6.350 17.999 1.00 87.88 207 LYS A C 1
ATOM 1669 O O . LYS A 1 207 ? 6.083 -5.635 17.831 1.00 87.88 207 LYS A O 1
ATOM 1674 N N . GLY A 1 208 ? 4.984 -7.201 19.016 1.00 85.75 208 GLY A N 1
ATOM 1675 C CA . GLY A 1 208 ? 5.925 -7.278 20.130 1.00 85.75 208 GLY A CA 1
ATOM 1676 C C . GLY A 1 208 ? 5.632 -6.270 21.241 1.00 85.75 208 GLY A C 1
ATOM 1677 O O . GLY A 1 208 ? 6.503 -6.020 22.071 1.00 85.75 208 GLY A O 1
ATOM 1678 N N . GLU A 1 209 ? 4.435 -5.679 21.266 1.00 87.38 209 GLU A N 1
ATOM 1679 C CA . GLU A 1 209 ? 4.004 -4.827 22.373 1.00 87.38 209 GLU A CA 1
ATOM 1680 C C . GLU A 1 209 ? 3.617 -5.689 23.583 1.00 87.38 209 GLU A C 1
ATOM 1682 O O . GLU A 1 209 ? 2.968 -6.729 23.444 1.00 87.38 209 GLU A O 1
ATOM 1687 N N . ILE A 1 210 ? 3.999 -5.246 24.784 1.00 72.38 210 ILE A N 1
ATOM 1688 C CA . ILE A 1 210 ? 3.542 -5.860 26.033 1.00 72.38 210 ILE A CA 1
ATOM 1689 C C . ILE A 1 210 ? 2.110 -5.384 26.263 1.00 72.38 210 ILE A C 1
ATOM 1691 O O . ILE A 1 210 ? 1.877 -4.206 26.525 1.00 72.38 210 ILE A O 1
ATOM 1695 N N . VAL A 1 211 ? 1.157 -6.300 26.143 1.00 67.75 211 VAL A N 1
ATOM 1696 C CA . VAL A 1 211 ? -0.250 -6.036 26.438 1.00 67.75 211 VAL A CA 1
ATOM 1697 C C . VAL A 1 211 ? -0.569 -6.690 27.779 1.00 67.75 211 VAL A C 1
ATOM 1699 O O . VAL A 1 211 ? -0.360 -7.896 27.934 1.00 67.75 211 VAL A O 1
ATOM 1702 N N . GLU A 1 212 ? -1.016 -5.901 28.762 1.00 60.34 212 GLU A N 1
ATOM 1703 C CA . GLU A 1 212 ? -1.498 -6.441 30.038 1.00 60.34 212 GLU A CA 1
ATOM 1704 C C . GLU A 1 212 ? -2.663 -7.406 29.774 1.00 60.34 212 GLU A C 1
ATOM 1706 O O . GLU A 1 212 ? -3.495 -7.172 28.890 1.00 60.34 212 GLU A O 1
ATOM 1711 N N . ARG A 1 213 ? -2.638 -8.552 30.465 1.00 51.69 213 ARG A N 1
ATOM 1712 C CA . ARG A 1 213 ? -3.566 -9.662 30.226 1.00 51.69 213 ARG A CA 1
ATOM 1713 C C . ARG A 1 213 ? -4.991 -9.284 30.583 1.00 51.69 213 ARG A C 1
ATOM 1715 O O . ARG A 1 213 ? -5.199 -8.916 31.756 1.00 51.69 213 ARG A O 1
#